Protein AF-A0A7J7PK67-F1 (afdb_monomer)

Radius of gyration: 21.04 Å; Cα contacts (8 Å, |Δi|>4): 357; chains: 1; bounding box: 64×43×74 Å

Structure (mmCIF, N/CA/C/O backbone):
data_AF-A0A7J7PK67-F1
#
_entry.id   AF-A0A7J7PK67-F1
#
loop_
_atom_site.group_PDB
_atom_site.id
_atom_site.type_symbol
_atom_site.label_atom_id
_atom_site.label_alt_id
_atom_site.label_comp_id
_atom_site.label_asym_id
_atom_site.label_entity_id
_atom_site.label_seq_id
_atom_site.pdbx_PDB_ins_code
_atom_site.Cartn_x
_atom_site.Cartn_y
_atom_site.Cartn_z
_atom_site.occupancy
_atom_site.B_iso_or_equiv
_atom_site.auth_seq_id
_atom_site.auth_comp_id
_atom_site.auth_asym_id
_atom_site.auth_atom_id
_atom_site.pdbx_PDB_model_num
ATOM 1 N N . MET A 1 1 ? -36.564 0.711 40.755 1.00 36.56 1 MET A N 1
ATOM 2 C CA . MET A 1 1 ? -36.097 -0.613 40.292 1.00 36.56 1 MET A CA 1
ATOM 3 C C . MET A 1 1 ? -35.338 -0.395 38.985 1.00 36.56 1 MET A C 1
ATOM 5 O O . MET A 1 1 ? -35.954 -0.142 37.961 1.00 36.56 1 MET A O 1
ATOM 9 N N . LEU A 1 2 ? -34.006 -0.307 39.060 1.00 35.88 2 LEU A N 1
ATOM 10 C CA . LEU A 1 2 ? -33.118 0.035 37.940 1.00 35.88 2 LEU A CA 1
ATOM 11 C C . LEU A 1 2 ? -32.804 -1.244 37.144 1.00 35.88 2 LEU A C 1
ATOM 13 O O . LEU A 1 2 ? -32.067 -2.096 37.633 1.00 35.88 2 LEU A O 1
ATOM 17 N N . MET A 1 3 ? -33.335 -1.392 35.929 1.00 30.23 3 MET A N 1
ATOM 18 C CA . MET A 1 3 ? -32.867 -2.429 35.002 1.00 30.23 3 MET A CA 1
ATOM 19 C C . MET A 1 3 ? -31.700 -1.878 34.177 1.00 30.23 3 MET A C 1
ATOM 21 O O . MET A 1 3 ? -31.889 -1.154 33.201 1.00 30.23 3 MET A O 1
ATOM 25 N N . LYS A 1 4 ? -30.476 -2.232 34.585 1.00 35.47 4 LYS A N 1
ATOM 26 C CA . LYS A 1 4 ? -29.275 -2.137 33.747 1.00 35.47 4 LYS A CA 1
ATOM 27 C C . LYS A 1 4 ? -29.455 -3.082 32.557 1.00 35.47 4 LYS A C 1
ATOM 29 O O . LYS A 1 4 ? -29.380 -4.296 32.718 1.00 35.47 4 LYS A O 1
ATOM 34 N N . ARG A 1 5 ? -29.676 -2.530 31.361 1.00 39.72 5 ARG A N 1
ATOM 35 C CA . ARG A 1 5 ? -29.492 -3.272 30.109 1.00 39.72 5 ARG A CA 1
ATOM 36 C C . ARG A 1 5 ? -28.001 -3.559 29.964 1.00 39.72 5 ARG A C 1
ATOM 38 O O . ARG A 1 5 ? -27.209 -2.642 29.764 1.00 39.72 5 ARG A O 1
ATOM 45 N N . GLY A 1 6 ? -27.630 -4.826 30.126 1.00 35.97 6 GLY A N 1
ATOM 46 C CA . GLY A 1 6 ? -26.310 -5.320 29.768 1.00 35.97 6 GLY A CA 1
ATOM 47 C C . GLY A 1 6 ? -26.106 -5.123 28.272 1.00 35.97 6 GLY A C 1
ATOM 48 O O . GLY A 1 6 ? -26.752 -5.787 27.466 1.00 35.97 6 GLY A O 1
ATOM 49 N N . SER A 1 7 ? -25.241 -4.176 27.917 1.00 37.62 7 SER A N 1
ATOM 50 C CA . SER A 1 7 ? -24.690 -4.076 26.573 1.00 37.62 7 SER A CA 1
ATOM 51 C C . SER A 1 7 ? -23.801 -5.296 26.370 1.00 37.62 7 SER A C 1
ATOM 53 O O . SER A 1 7 ? -22.697 -5.375 26.913 1.00 37.62 7 SER A O 1
ATOM 55 N N . VAL A 1 8 ? -24.320 -6.294 25.659 1.00 36.75 8 VAL A N 1
ATOM 56 C CA . VAL A 1 8 ? -23.506 -7.377 25.121 1.00 36.75 8 VAL A CA 1
ATOM 57 C C . VAL A 1 8 ? -22.645 -6.730 24.045 1.00 36.75 8 VAL A C 1
ATOM 59 O O . VAL A 1 8 ? -23.098 -6.469 22.934 1.00 36.75 8 VAL A O 1
ATOM 62 N N . CYS A 1 9 ? -21.414 -6.392 24.420 1.00 34.28 9 CYS A N 1
ATOM 63 C CA . CYS A 1 9 ? -20.388 -5.940 23.500 1.00 34.28 9 CYS A CA 1
ATOM 64 C C . CYS A 1 9 ? -20.019 -7.143 22.620 1.00 34.28 9 CYS A C 1
ATOM 66 O O . CYS A 1 9 ? -19.094 -7.894 22.924 1.00 34.28 9 CYS A O 1
ATOM 68 N N . CYS A 1 10 ? -20.795 -7.385 21.562 1.00 35.44 10 CYS A N 1
ATOM 69 C CA . CYS A 1 10 ? -20.352 -8.215 20.454 1.00 35.44 10 CYS A CA 1
ATOM 70 C C . CYS A 1 10 ? -19.179 -7.479 19.811 1.00 35.44 10 CYS A C 1
ATOM 72 O O . CYS A 1 10 ? -19.363 -6.624 18.949 1.00 35.44 10 CYS A O 1
ATOM 74 N N . VAL A 1 11 ? -17.967 -7.786 20.270 1.00 44.66 11 VAL A N 1
ATOM 75 C CA . VAL A 1 11 ? -16.746 -7.456 19.543 1.00 44.66 11 VAL A CA 1
ATOM 76 C C . VAL A 1 11 ? -16.813 -8.282 18.266 1.00 44.66 11 VAL A C 1
ATOM 78 O O . VAL A 1 11 ? -16.453 -9.457 18.253 1.00 44.66 11 VAL A O 1
ATOM 81 N N . ALA A 1 12 ? -17.374 -7.704 17.205 1.00 48.66 12 ALA A N 1
ATOM 82 C CA . ALA A 1 12 ? -17.222 -8.249 15.872 1.00 48.66 12 ALA A CA 1
ATOM 83 C C . ALA A 1 12 ? -15.712 -8.338 15.630 1.00 48.66 12 ALA A C 1
ATOM 85 O O . ALA A 1 12 ? -15.031 -7.314 15.581 1.00 48.66 12 ALA A O 1
ATOM 86 N N . CYS A 1 13 ? -15.170 -9.557 15.582 1.00 52.25 13 CYS A N 1
ATOM 87 C CA . CYS A 1 13 ? -13.773 -9.765 15.234 1.00 52.25 13 CYS A CA 1
ATOM 88 C C . CYS A 1 13 ? -13.569 -9.192 13.834 1.00 52.25 13 CYS A C 1
ATOM 90 O O . CYS A 1 13 ? -14.016 -9.765 12.842 1.00 52.25 13 CYS A O 1
ATOM 92 N N . MET A 1 14 ? -12.943 -8.024 13.772 1.00 68.25 14 MET A N 1
ATOM 93 C CA . MET A 1 14 ? -12.687 -7.349 12.520 1.00 68.25 14 MET A CA 1
ATOM 94 C C . MET A 1 14 ? -11.675 -8.166 11.724 1.00 68.25 14 MET A C 1
ATOM 96 O O . MET A 1 14 ? -10.582 -8.466 12.208 1.00 68.25 14 MET A O 1
ATOM 100 N N . GLN A 1 15 ? -12.062 -8.583 10.521 1.00 83.88 15 GLN A N 1
ATOM 101 C CA . GLN A 1 15 ? -11.238 -9.470 9.716 1.00 83.88 15 GLN A CA 1
ATOM 102 C C . GLN A 1 15 ? -10.045 -8.700 9.145 1.00 83.88 15 GLN A C 1
ATOM 104 O O . GLN A 1 15 ? -10.212 -7.736 8.399 1.00 83.88 15 GLN A O 1
ATOM 109 N N . VAL A 1 16 ? -8.840 -9.143 9.503 1.00 89.69 16 VAL A N 1
ATOM 110 C CA . VAL A 1 16 ? -7.582 -8.620 8.965 1.00 89.69 16 VAL A CA 1
ATOM 111 C C . VAL A 1 16 ? -7.019 -9.635 7.981 1.00 89.69 16 VAL A C 1
ATOM 113 O O . VAL A 1 16 ? -6.824 -10.799 8.329 1.00 89.69 16 VAL A O 1
ATOM 116 N N . TYR A 1 17 ? -6.721 -9.191 6.764 1.00 92.25 17 TYR A N 1
ATOM 117 C CA . TYR A 1 17 ? -6.072 -10.016 5.747 1.00 92.25 17 TYR A CA 1
ATOM 118 C C . TYR A 1 17 ? -4.605 -9.623 5.635 1.00 92.25 17 TYR A C 1
ATOM 120 O O . TYR A 1 17 ? -4.301 -8.463 5.370 1.00 92.25 17 TYR A O 1
ATOM 128 N N . THR A 1 18 ? -3.697 -10.578 5.830 1.00 93.00 18 THR A N 1
ATOM 129 C CA . THR A 1 18 ? -2.251 -10.330 5.767 1.00 93.00 18 THR A CA 1
ATOM 130 C C . THR A 1 18 ? -1.681 -10.866 4.461 1.00 93.00 18 THR A C 1
ATOM 132 O O . THR A 1 18 ? -2.024 -11.963 4.028 1.00 93.00 18 THR A O 1
ATOM 135 N N . TYR A 1 19 ? -0.810 -10.079 3.846 1.00 93.94 19 TYR A N 1
ATOM 136 C CA . TYR A 1 19 ? -0.055 -10.407 2.649 1.00 93.94 19 TYR A CA 1
ATOM 137 C C . TYR A 1 19 ? 1.431 -10.207 2.929 1.00 93.94 19 TYR A C 1
ATOM 139 O O . TYR A 1 19 ? 1.822 -9.265 3.624 1.00 93.94 19 TYR A O 1
ATOM 147 N N . GLU A 1 20 ? 2.250 -11.087 2.371 1.00 92.31 20 GLU A N 1
ATOM 148 C CA . GLU A 1 20 ? 3.696 -10.926 2.310 1.00 92.31 20 GLU A CA 1
ATOM 149 C C . GLU A 1 20 ? 4.066 -10.311 0.967 1.00 92.31 20 GLU A C 1
ATOM 151 O O . GLU A 1 20 ? 3.573 -10.731 -0.082 1.00 92.31 20 GLU A O 1
ATOM 156 N N . GLY A 1 21 ? 4.896 -9.278 1.026 1.00 87.38 21 GLY A N 1
ATOM 157 C CA . GLY A 1 21 ? 5.309 -8.489 -0.114 1.00 87.38 21 GLY A CA 1
ATOM 158 C C . GLY A 1 21 ? 6.802 -8.582 -0.372 1.00 87.38 21 GLY A C 1
ATOM 159 O O . GLY A 1 21 ? 7.603 -8.644 0.565 1.00 87.38 21 GLY A O 1
ATOM 160 N N . VAL A 1 22 ? 7.157 -8.553 -1.652 1.00 88.75 22 VAL A N 1
ATOM 161 C CA . VAL A 1 22 ? 8.523 -8.334 -2.134 1.00 88.75 22 VAL A CA 1
ATOM 162 C C . VAL A 1 22 ? 8.513 -7.164 -3.103 1.00 88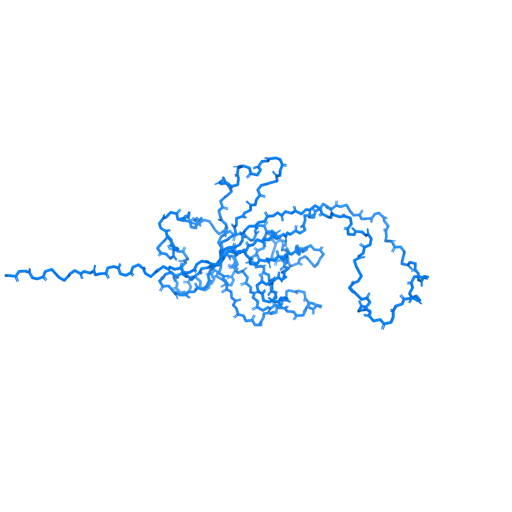.75 22 VAL A C 1
ATOM 164 O O . VAL A 1 22 ? 7.603 -7.058 -3.926 1.00 88.75 22 VAL A O 1
ATOM 167 N N . CYS A 1 23 ? 9.501 -6.286 -3.010 1.00 84.62 23 CYS A N 1
ATOM 168 C CA . CYS A 1 23 ? 9.720 -5.219 -3.979 1.00 84.62 23 CYS A CA 1
ATOM 169 C C . CYS A 1 23 ? 11.164 -5.225 -4.462 1.00 84.62 23 CYS A C 1
ATOM 171 O O . CYS A 1 23 ? 12.071 -5.670 -3.755 1.00 84.62 23 CYS A O 1
ATOM 173 N N . GLU A 1 24 ? 11.367 -4.738 -5.679 1.00 79.06 24 GLU A N 1
ATOM 174 C CA . GLU A 1 24 ? 12.705 -4.558 -6.231 1.00 79.06 24 GLU A CA 1
ATOM 175 C C . GLU A 1 24 ? 13.405 -3.388 -5.524 1.00 79.06 24 GLU A C 1
ATOM 177 O O . GLU A 1 24 ? 12.858 -2.292 -5.412 1.00 79.06 24 GLU A O 1
ATOM 182 N N . GLN A 1 25 ? 14.619 -3.615 -5.026 1.00 65.06 25 GLN A N 1
ATOM 183 C CA . GLN A 1 25 ? 15.482 -2.580 -4.469 1.00 65.06 25 GLN A CA 1
ATOM 184 C C . GLN A 1 25 ? 16.298 -1.977 -5.615 1.00 65.06 25 GLN A C 1
ATOM 186 O O . GLN A 1 25 ? 17.161 -2.627 -6.216 1.00 65.06 25 GLN A O 1
ATOM 191 N N . PHE A 1 26 ? 16.046 -0.707 -5.913 1.00 54.31 26 PHE A N 1
ATOM 192 C CA . PHE A 1 26 ? 16.756 0.001 -6.968 1.00 54.31 26 PHE A CA 1
ATOM 193 C C . PHE A 1 26 ? 18.155 0.407 -6.479 1.00 54.31 26 PHE A C 1
ATOM 195 O O . PHE A 1 26 ? 18.326 1.411 -5.790 1.00 54.31 26 PHE A O 1
ATOM 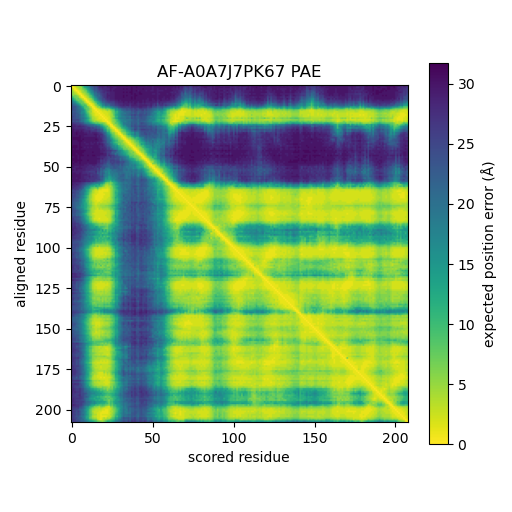202 N N . THR A 1 27 ? 19.191 -0.362 -6.827 1.00 43.75 27 THR A N 1
ATOM 203 C CA . THR A 1 27 ? 20.564 0.165 -6.810 1.00 43.75 27 THR A CA 1
ATOM 204 C C . THR A 1 27 ? 20.830 0.724 -8.200 1.00 43.75 27 THR A C 1
ATOM 206 O O . THR A 1 27 ? 21.059 -0.042 -9.132 1.00 43.75 27 THR A O 1
ATOM 209 N N . TYR A 1 28 ? 20.764 2.048 -8.363 1.00 39.12 28 TYR A N 1
ATOM 210 C CA . TYR A 1 28 ? 21.089 2.707 -9.629 1.00 39.12 28 TYR A CA 1
ATOM 211 C C . TYR A 1 28 ? 22.558 2.425 -9.987 1.00 39.12 28 TYR A C 1
ATOM 213 O O . TYR A 1 28 ? 23.471 3.122 -9.552 1.00 39.12 28 TYR A O 1
ATOM 221 N N . GLN A 1 29 ? 22.807 1.393 -10.787 1.00 35.59 29 GLN A N 1
ATOM 222 C CA . GLN A 1 29 ? 23.984 1.329 -11.638 1.00 35.59 29 GLN A CA 1
ATOM 223 C C . GLN A 1 29 ? 23.486 1.569 -13.050 1.00 35.59 29 GLN A C 1
ATOM 225 O O . GLN A 1 29 ? 23.003 0.649 -13.701 1.00 35.59 29 GLN A O 1
ATOM 230 N N . LYS A 1 30 ? 23.574 2.822 -13.511 1.00 35.69 30 LYS A N 1
ATOM 231 C CA . LYS A 1 30 ? 23.430 3.168 -14.928 1.00 35.69 30 LYS A CA 1
ATOM 232 C C . LYS A 1 30 ? 24.240 2.152 -15.742 1.00 35.69 30 LYS A C 1
ATOM 234 O O . LYS A 1 30 ? 25.470 2.171 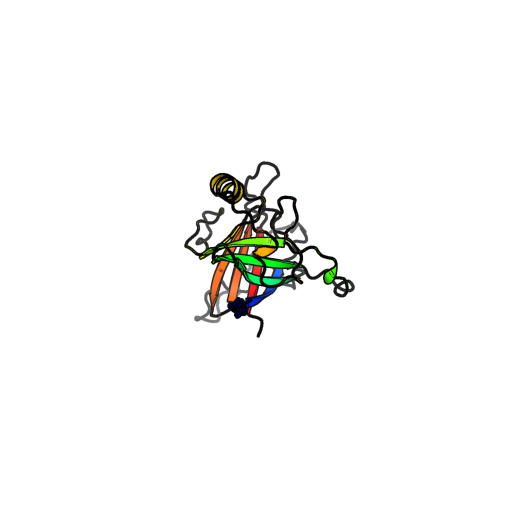-15.621 1.00 35.69 30 LYS A O 1
ATOM 239 N N . PRO A 1 31 ? 23.623 1.247 -16.524 1.00 39.06 31 PRO A N 1
ATOM 240 C CA . PRO A 1 31 ? 24.406 0.342 -17.342 1.00 39.06 31 PRO A CA 1
ATOM 241 C C . PRO A 1 31 ? 25.184 1.200 -18.339 1.00 39.06 31 PRO A C 1
ATOM 243 O O . PRO A 1 31 ? 24.609 1.994 -19.081 1.00 39.06 31 PRO A O 1
ATOM 246 N N . ALA A 1 32 ? 26.511 1.080 -18.312 1.00 39.88 32 ALA A N 1
ATOM 247 C CA . ALA A 1 32 ? 27.401 1.890 -19.139 1.00 39.88 32 ALA A CA 1
ATOM 248 C C . ALA A 1 32 ? 27.228 1.625 -20.644 1.00 39.88 32 ALA A C 1
ATOM 250 O O . ALA A 1 32 ? 27.747 2.394 -21.441 1.00 39.88 32 ALA A O 1
ATOM 251 N N . ASN A 1 33 ? 26.495 0.577 -21.038 1.00 35.31 33 ASN A N 1
ATOM 252 C CA . ASN A 1 33 ? 26.131 0.298 -22.421 1.00 35.31 33 ASN A CA 1
ATOM 253 C C . ASN A 1 33 ? 24.785 -0.447 -22.491 1.00 35.31 33 ASN A C 1
ATOM 255 O O . ASN A 1 33 ? 24.564 -1.357 -21.686 1.00 35.31 33 ASN A O 1
ATOM 259 N N . PRO A 1 34 ? 23.907 -0.132 -23.460 1.00 38.88 34 PRO A N 1
ATOM 260 C CA . PRO A 1 34 ? 22.762 -0.980 -23.764 1.00 38.88 34 PRO A CA 1
ATOM 261 C C . PRO A 1 34 ? 23.264 -2.349 -24.247 1.00 38.88 34 PRO A C 1
ATOM 263 O O . PRO A 1 34 ? 24.069 -2.438 -25.176 1.00 38.88 34 PRO A O 1
ATOM 266 N N . LEU A 1 35 ? 22.813 -3.423 -23.596 1.00 41.78 35 LEU A N 1
ATOM 267 C CA . LEU A 1 35 ? 23.103 -4.792 -24.022 1.00 41.78 35 LEU A CA 1
ATOM 268 C C . LEU A 1 35 ? 22.486 -5.023 -25.407 1.00 41.78 35 LEU A C 1
ATOM 270 O O . LEU A 1 35 ? 21.272 -4.916 -25.584 1.00 41.78 35 LEU A O 1
ATOM 274 N N . ALA A 1 36 ? 23.330 -5.337 -26.389 1.00 40.00 36 ALA A N 1
ATOM 275 C CA . ALA A 1 36 ? 22.892 -5.720 -27.722 1.00 40.00 36 ALA A CA 1
ATOM 276 C C . ALA A 1 36 ? 22.107 -7.039 -27.647 1.00 40.00 36 ALA A C 1
ATOM 278 O O . ALA A 1 36 ? 22.591 -8.040 -27.117 1.00 40.00 36 ALA A O 1
ATOM 279 N N . VAL A 1 37 ? 20.884 -7.034 -28.176 1.00 42.22 37 VAL A N 1
ATOM 280 C CA . VAL A 1 37 ? 20.034 -8.224 -28.258 1.00 42.22 37 VAL A CA 1
ATOM 281 C C . VAL A 1 37 ? 20.567 -9.129 -29.368 1.00 42.22 37 VAL A C 1
ATOM 283 O O . VAL A 1 37 ? 20.433 -8.822 -30.553 1.00 42.22 37 VAL A O 1
ATOM 286 N N . ASP A 1 38 ? 21.175 -10.252 -28.990 1.00 42.59 38 ASP A N 1
ATOM 287 C CA . ASP A 1 38 ? 21.6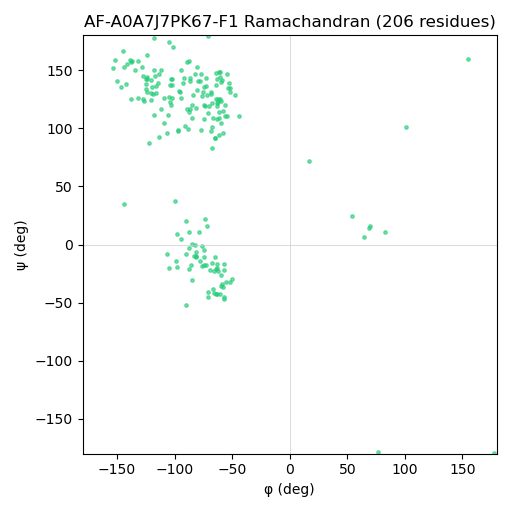08 -11.278 -29.938 1.00 42.59 38 ASP A CA 1
ATOM 288 C C . ASP A 1 38 ? 20.376 -12.001 -30.514 1.00 42.59 38 ASP A C 1
ATOM 290 O O . ASP A 1 38 ? 19.619 -12.681 -29.815 1.00 42.59 38 ASP A O 1
ATOM 294 N N . SER A 1 39 ? 20.150 -11.811 -31.813 1.00 47.50 39 SER A N 1
ATOM 295 C CA . SER A 1 39 ? 18.971 -12.301 -32.539 1.00 47.50 39 SER A CA 1
ATOM 296 C C . SER A 1 39 ? 19.021 -13.809 -32.838 1.00 47.50 39 SER A C 1
ATOM 298 O O . SER A 1 39 ? 18.079 -14.364 -33.401 1.00 47.50 39 SER A O 1
ATOM 300 N N . SER A 1 40 ? 20.093 -14.507 -32.453 1.00 45.75 40 SER A N 1
ATOM 301 C CA . SER A 1 40 ? 20.322 -15.916 -32.805 1.00 45.75 40 SER A CA 1
ATOM 302 C C . SER A 1 40 ? 19.578 -16.946 -31.929 1.00 45.75 40 SER A C 1
ATOM 304 O O . SER A 1 40 ? 19.501 -18.122 -32.288 1.00 45.75 40 SER A O 1
ATOM 306 N N . MET A 1 41 ? 18.952 -16.536 -30.818 1.00 43.06 41 MET A N 1
ATOM 307 C CA . MET A 1 41 ? 18.288 -17.445 -29.858 1.00 43.06 41 MET A CA 1
ATOM 308 C C . MET A 1 41 ? 16.770 -17.641 -30.083 1.00 43.06 41 MET A C 1
ATOM 310 O O . MET A 1 41 ? 16.099 -18.303 -29.289 1.00 43.06 41 MET A O 1
ATOM 314 N N . GLN A 1 42 ? 16.185 -17.084 -31.151 1.00 46.56 42 GLN A N 1
ATOM 315 C CA . GLN A 1 42 ? 14.727 -17.098 -31.387 1.00 46.56 42 GLN A CA 1
ATOM 316 C C . GLN A 1 42 ? 14.157 -18.384 -32.030 1.00 46.56 42 GLN A C 1
ATOM 318 O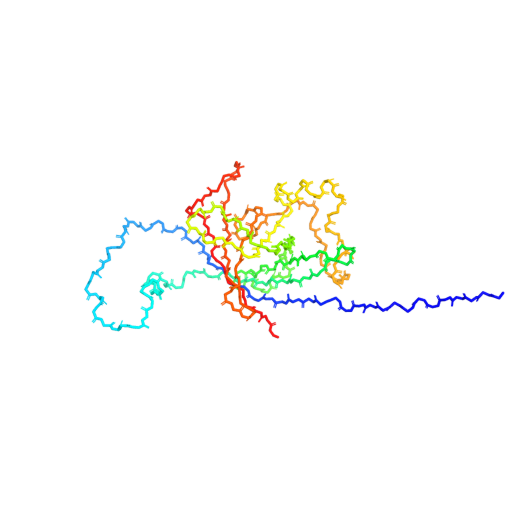 O . GLN A 1 42 ? 12.946 -18.477 -32.210 1.00 46.56 42 GLN A O 1
ATOM 323 N N . ALA A 1 43 ? 14.968 -19.401 -32.341 1.00 45.53 43 ALA A N 1
ATOM 324 C CA . ALA A 1 43 ? 14.542 -20.498 -33.224 1.00 45.53 43 ALA A CA 1
ATOM 325 C C . ALA A 1 43 ? 14.052 -21.805 -32.555 1.00 45.53 43 ALA A C 1
ATOM 327 O O . ALA A 1 43 ? 13.854 -22.798 -33.254 1.00 45.53 43 ALA A O 1
ATOM 328 N N . ARG A 1 44 ? 13.850 -21.880 -31.231 1.00 45.44 44 ARG A N 1
ATOM 329 C CA . ARG A 1 44 ? 13.371 -23.123 -30.585 1.00 45.44 44 ARG A CA 1
ATOM 330 C C . ARG A 1 44 ? 12.304 -22.819 -29.529 1.00 45.44 44 ARG A C 1
ATOM 332 O O . ARG A 1 44 ? 12.577 -22.057 -28.614 1.00 45.44 44 ARG A O 1
ATOM 339 N N . HIS A 1 45 ? 11.134 -23.458 -29.661 1.00 46.34 45 HIS A N 1
ATOM 340 C CA . HIS A 1 45 ? 9.922 -23.433 -28.808 1.00 46.34 45 HIS A CA 1
ATOM 341 C C . HIS A 1 45 ? 8.754 -22.538 -29.295 1.00 46.34 45 HIS A C 1
ATOM 343 O O . HIS A 1 45 ? 8.746 -21.338 -29.041 1.00 46.34 45 HIS A O 1
ATOM 349 N N . PRO A 1 46 ? 7.703 -23.117 -29.918 1.00 43.69 46 PRO A N 1
ATOM 350 C CA . PRO A 1 46 ? 6.573 -22.361 -30.470 1.00 43.69 46 PRO A CA 1
ATOM 351 C C . PRO A 1 46 ? 5.401 -22.122 -29.490 1.00 43.69 46 PRO A C 1
ATOM 353 O O . PRO A 1 46 ? 4.285 -21.883 -29.943 1.00 43.69 46 PRO A O 1
ATOM 356 N N . ARG A 1 47 ? 5.582 -22.212 -28.161 1.00 46.97 47 ARG A N 1
ATOM 357 C CA . ARG A 1 47 ? 4.464 -22.064 -27.192 1.00 46.97 47 ARG A CA 1
ATOM 358 C C . ARG A 1 47 ? 4.804 -21.362 -25.868 1.00 46.97 47 ARG A C 1
ATOM 360 O O . ARG A 1 47 ? 4.220 -21.687 -24.840 1.00 46.97 47 ARG A O 1
ATOM 367 N N . SER A 1 48 ? 5.698 -20.379 -25.871 1.00 43.09 48 SER A N 1
ATOM 368 C CA . SER A 1 48 ? 5.805 -19.427 -24.755 1.00 43.09 48 SER A CA 1
ATOM 369 C C . SER A 1 48 ? 5.681 -17.998 -25.274 1.00 43.09 48 SER A C 1
ATOM 371 O O . SER A 1 48 ? 6.255 -17.642 -26.301 1.00 43.09 48 SER A O 1
ATOM 373 N N . THR A 1 49 ? 4.867 -17.192 -24.594 1.00 43.44 49 THR A N 1
ATOM 374 C CA . THR A 1 49 ? 4.671 -15.762 -24.859 1.00 43.44 49 THR A CA 1
ATOM 375 C C . THR A 1 49 ? 6.030 -15.045 -24.832 1.00 43.44 49 THR A C 1
ATOM 377 O O . THR A 1 49 ? 6.628 -14.946 -23.759 1.00 43.44 49 THR A O 1
ATOM 380 N N . PRO A 1 50 ? 6.548 -14.555 -25.978 1.00 43.47 50 PRO A N 1
ATOM 381 C CA . PRO A 1 50 ? 7.957 -14.165 -26.136 1.00 43.47 50 PRO A CA 1
ATOM 382 C C . PRO A 1 50 ? 8.430 -13.008 -25.248 1.00 43.47 50 PRO A C 1
ATOM 384 O O . PRO A 1 50 ? 9.633 -12.824 -25.089 1.00 43.47 50 PRO A O 1
ATOM 387 N N . TRP A 1 51 ? 7.497 -12.237 -24.689 1.00 47.25 51 TRP A N 1
ATOM 388 C CA . TRP A 1 51 ? 7.746 -11.062 -23.852 1.00 47.25 51 TRP A CA 1
ATOM 389 C C . TRP A 1 51 ? 7.851 -11.383 -22.352 1.00 47.25 51 TRP A C 1
ATOM 391 O O . TRP A 1 51 ? 8.264 -10.533 -21.577 1.00 47.25 51 TRP A O 1
ATOM 401 N N . LEU A 1 52 ? 7.551 -12.622 -21.944 1.00 40.84 52 LEU A N 1
ATOM 402 C CA . LEU A 1 52 ? 7.739 -13.130 -20.577 1.00 40.84 52 LEU A CA 1
ATOM 403 C C . LEU A 1 52 ? 9.024 -13.963 -20.462 1.00 40.84 52 LEU A C 1
ATOM 405 O O . LEU A 1 52 ? 9.059 -14.996 -19.793 1.00 40.84 52 LEU A O 1
ATOM 409 N N . LYS A 1 53 ? 10.092 -13.559 -21.157 1.00 41.25 53 LYS A N 1
ATOM 410 C CA . LYS A 1 53 ? 11.413 -14.140 -20.914 1.00 41.25 53 LYS A CA 1
ATOM 411 C C . LYS A 1 53 ? 12.051 -13.379 -19.752 1.00 41.25 53 LYS A C 1
ATOM 413 O O . LYS A 1 53 ? 12.235 -12.170 -19.892 1.00 41.25 53 LYS A O 1
ATOM 418 N N . PRO A 1 54 ? 12.399 -14.038 -18.632 1.00 39.31 54 PRO A N 1
ATOM 419 C CA . PRO A 1 54 ? 13.242 -13.403 -17.632 1.00 39.31 54 PRO A CA 1
ATOM 420 C C . PRO A 1 54 ? 14.530 -12.955 -18.329 1.00 39.31 54 PRO A C 1
ATOM 422 O O . PRO A 1 54 ? 15.214 -13.758 -18.969 1.00 39.31 54 PRO A O 1
ATOM 425 N N . SER A 1 55 ? 14.807 -11.653 -18.292 1.00 41.78 55 SER A N 1
ATOM 426 C CA . SER A 1 55 ? 16.060 -11.110 -18.812 1.00 41.78 55 SER A CA 1
ATOM 427 C C . SER A 1 55 ? 17.221 -11.746 -18.040 1.00 41.78 55 SER A C 1
ATOM 429 O O . SER A 1 55 ? 17.119 -11.856 -16.823 1.00 41.78 55 SER A O 1
ATOM 431 N N . PRO A 1 56 ? 18.348 -12.118 -18.672 1.00 43.22 56 PRO A N 1
ATOM 432 C CA . PRO A 1 56 ? 19.545 -12.581 -17.961 1.00 43.22 56 PRO A CA 1
ATOM 433 C C . PRO A 1 56 ? 20.087 -11.557 -16.945 1.00 43.22 56 PRO A C 1
ATOM 435 O O . PRO A 1 56 ? 20.852 -11.918 -16.055 1.00 43.22 56 PRO A O 1
ATOM 438 N N . ALA A 1 57 ? 19.670 -10.288 -17.054 1.00 44.16 57 ALA A N 1
ATOM 439 C CA . ALA A 1 57 ? 19.924 -9.244 -16.063 1.00 44.16 57 ALA A CA 1
ATOM 440 C C . ALA A 1 57 ? 19.067 -9.378 -14.785 1.00 44.16 57 ALA A C 1
ATOM 442 O O . ALA A 1 57 ? 19.307 -8.658 -13.825 1.00 44.16 57 ALA A O 1
ATOM 443 N N . SER A 1 58 ? 18.126 -10.329 -14.717 1.00 42.47 58 SER A N 1
ATOM 444 C CA . SER A 1 58 ? 17.355 -10.669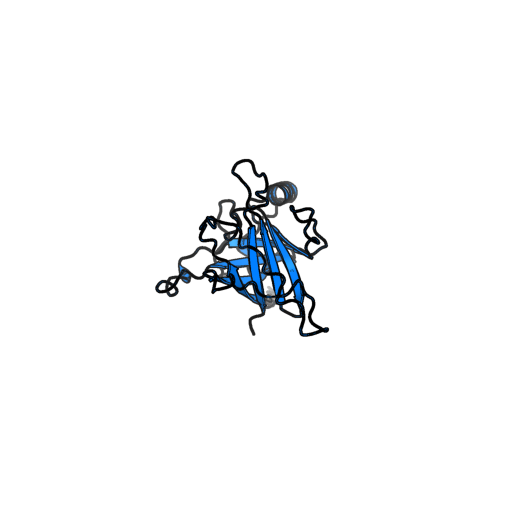 -13.511 1.00 42.47 58 SER A CA 1
ATOM 445 C C . SER A 1 58 ? 18.184 -11.434 -12.469 1.00 42.47 58 SER A C 1
ATOM 447 O O . SER A 1 58 ? 17.622 -12.163 -11.647 1.00 42.47 58 SER A O 1
ATOM 449 N N . MET A 1 59 ? 19.517 -11.319 -12.513 1.00 41.16 59 MET A N 1
ATOM 450 C CA . MET A 1 59 ? 20.385 -11.714 -11.411 1.00 41.16 59 MET A CA 1
ATOM 451 C C . MET A 1 59 ? 19.957 -10.918 -10.182 1.00 41.16 59 MET A C 1
ATOM 453 O O . MET A 1 59 ? 20.335 -9.761 -10.056 1.00 41.16 59 MET A O 1
ATOM 457 N N . ALA A 1 60 ? 19.115 -11.550 -9.358 1.00 51.78 60 ALA A N 1
ATOM 458 C CA . ALA A 1 60 ? 18.637 -11.132 -8.046 1.00 51.78 60 ALA A CA 1
ATOM 459 C C . ALA A 1 60 ? 18.866 -9.640 -7.768 1.00 51.78 60 ALA A C 1
ATOM 461 O O . ALA A 1 60 ? 19.741 -9.289 -6.972 1.00 51.78 60 ALA A O 1
ATOM 462 N N . ALA A 1 61 ? 18.091 -8.773 -8.441 1.00 49.91 61 ALA A N 1
ATOM 463 C CA . ALA A 1 61 ? 17.958 -7.395 -7.990 1.00 49.91 61 ALA A CA 1
ATOM 464 C C . ALA A 1 61 ? 17.684 -7.482 -6.484 1.00 49.91 61 ALA A C 1
ATOM 466 O O . ALA A 1 61 ? 16.858 -8.319 -6.095 1.00 49.91 61 ALA A O 1
ATOM 467 N N . PRO A 1 62 ? 18.422 -6.754 -5.632 1.00 60.50 62 PRO A N 1
ATOM 468 C CA . PRO A 1 62 ? 18.224 -6.874 -4.200 1.00 60.50 62 PRO A CA 1
ATOM 469 C C . PRO A 1 62 ? 16.730 -6.666 -3.897 1.00 60.50 62 PRO A C 1
ATOM 471 O O . PRO A 1 62 ? 16.064 -5.895 -4.582 1.00 60.50 62 PRO A O 1
ATOM 474 N N . GLN A 1 63 ? 16.154 -7.456 -2.993 1.00 70.50 63 GLN A N 1
ATOM 475 C CA . GLN A 1 63 ? 14.712 -7.428 -2.733 1.00 70.50 63 GLN A CA 1
ATOM 476 C C . GLN A 1 63 ? 14.466 -7.028 -1.294 1.00 70.50 63 GLN A C 1
ATOM 478 O O . GLN A 1 63 ? 14.987 -7.667 -0.375 1.00 70.50 63 GLN A O 1
ATOM 483 N N . ASP A 1 64 ? 13.600 -6.040 -1.113 1.00 78.75 64 ASP A N 1
ATOM 484 C CA . ASP A 1 64 ? 13.082 -5.700 0.199 1.00 78.75 64 ASP A CA 1
ATOM 485 C C . ASP A 1 64 ? 11.775 -6.452 0.446 1.00 78.75 64 ASP A C 1
ATOM 487 O O . ASP A 1 64 ? 10.931 -6.633 -0.437 1.00 78.75 64 ASP A O 1
ATOM 491 N N . LYS A 1 65 ? 11.627 -6.941 1.678 1.00 86.69 65 LYS A N 1
ATOM 492 C CA . LYS A 1 65 ? 10.438 -7.666 2.126 1.00 86.69 65 LYS A CA 1
ATOM 493 C C . LYS A 1 65 ? 9.578 -6.761 2.980 1.00 86.69 65 LYS A C 1
ATOM 495 O O . LYS A 1 65 ? 10.069 -6.037 3.846 1.00 86.69 65 LYS A O 1
ATOM 500 N N . PHE A 1 66 ? 8.273 -6.878 2.834 1.00 89.50 66 PHE A N 1
ATOM 501 C CA . PHE A 1 66 ? 7.330 -6.145 3.664 1.00 89.50 66 PHE A CA 1
ATOM 502 C C . PHE A 1 66 ? 6.082 -6.979 3.934 1.00 89.50 66 PHE A C 1
ATOM 504 O O . PHE A 1 66 ? 5.854 -8.019 3.319 1.00 89.50 66 PHE A O 1
ATOM 511 N N . LYS A 1 67 ? 5.274 -6.548 4.900 1.00 92.00 67 LYS A N 1
ATOM 512 C CA . LYS A 1 67 ? 3.953 -7.122 5.161 1.00 92.00 67 LYS A CA 1
ATOM 513 C C . LYS A 1 67 ? 2.896 -6.066 4.915 1.00 92.00 67 LYS A C 1
ATOM 515 O O . LYS A 1 67 ? 2.990 -4.970 5.463 1.00 92.00 67 LYS A O 1
ATOM 520 N N . GLN A 1 68 ? 1.879 -6.426 4.144 1.00 94.50 68 GLN A N 1
ATOM 521 C CA . GLN A 1 68 ? 0.713 -5.590 3.900 1.00 94.50 68 GLN A CA 1
ATOM 522 C C . GLN A 1 68 ? -0.493 -6.196 4.605 1.00 94.50 68 GLN A C 1
ATOM 524 O O . GLN A 1 68 ? -0.810 -7.368 4.417 1.00 94.50 68 GLN A O 1
ATOM 529 N N . GLN A 1 69 ? -1.177 -5.412 5.429 1.00 94.94 69 GLN A N 1
ATOM 530 C CA . GLN A 1 69 ? -2.363 -5.863 6.151 1.00 94.94 69 GLN A CA 1
ATOM 531 C C . GLN A 1 69 ? -3.561 -5.016 5.774 1.00 94.94 69 GLN A C 1
ATOM 533 O O . GLN A 1 69 ? -3.521 -3.802 5.932 1.00 94.94 69 GLN A O 1
ATOM 538 N N . PHE A 1 70 ? -4.623 -5.658 5.309 1.00 95.38 70 PHE A N 1
ATOM 539 C CA . PHE A 1 70 ? -5.866 -5.020 4.897 1.00 95.38 70 PHE A CA 1
ATOM 540 C C . PHE A 1 70 ? -6.926 -5.184 5.978 1.00 95.38 70 PHE A C 1
ATOM 542 O O . PHE A 1 70 ? -7.068 -6.267 6.552 1.00 95.38 70 PHE A O 1
ATOM 549 N N . PHE A 1 71 ? -7.666 -4.115 6.247 1.00 95.31 71 PHE A N 1
ATOM 550 C CA . PHE A 1 71 ? -8.714 -4.079 7.261 1.00 95.31 71 PHE A CA 1
ATOM 551 C C . PHE A 1 71 ? -9.767 -3.029 6.901 1.00 95.31 71 PHE A C 1
ATOM 553 O O . PHE A 1 71 ? -9.466 -2.041 6.234 1.00 95.31 71 PHE A O 1
ATOM 560 N N . LEU A 1 72 ? -11.006 -3.231 7.339 1.00 94.38 72 LEU A N 1
ATOM 561 C CA . LEU A 1 72 ? -12.035 -2.192 7.256 1.00 94.38 72 LEU A CA 1
ATOM 562 C C . LEU A 1 72 ? -11.870 -1.243 8.449 1.00 94.38 72 LEU A C 1
ATOM 564 O O . LEU A 1 72 ? -11.470 -1.687 9.512 1.00 94.38 72 LEU A O 1
ATOM 568 N N . ALA A 1 73 ? -12.151 0.045 8.305 1.00 91.75 73 ALA A N 1
ATOM 569 C CA . ALA A 1 73 ? -12.153 0.986 9.426 1.00 91.75 73 ALA A CA 1
ATOM 570 C C . ALA A 1 73 ? -13.467 0.884 10.222 1.00 91.75 73 ALA A C 1
ATOM 572 O O . ALA A 1 73 ? -14.541 0.879 9.621 1.00 91.75 73 ALA A O 1
ATOM 573 N N . ASN A 1 74 ? -13.408 0.820 11.561 1.00 89.69 74 ASN A N 1
ATOM 574 C CA . ASN A 1 74 ? -14.587 0.497 12.392 1.00 89.69 74 ASN A CA 1
ATOM 575 C C . ASN A 1 74 ? -15.765 1.451 12.183 1.00 89.69 74 ASN A C 1
ATOM 577 O O . ASN A 1 74 ? -16.907 1.005 12.094 1.00 89.69 74 ASN A O 1
ATOM 581 N N . ARG A 1 75 ? -15.508 2.763 12.139 1.00 88.56 75 ARG A N 1
ATOM 582 C CA . ARG A 1 75 ? -16.591 3.755 12.087 1.00 88.56 75 ARG A CA 1
ATOM 583 C C . ARG A 1 75 ? -17.079 4.010 10.669 1.00 88.56 75 ARG A C 1
ATOM 585 O O . ARG A 1 75 ? -18.239 4.357 10.478 1.00 88.56 75 ARG A O 1
ATOM 592 N N . THR A 1 76 ? -16.192 3.878 9.688 1.00 87.19 76 THR A N 1
ATOM 593 C CA . THR A 1 76 ? -16.441 4.326 8.311 1.00 87.19 76 THR A CA 1
ATOM 594 C C . THR A 1 76 ? -16.736 3.173 7.359 1.00 87.19 76 THR A C 1
ATOM 596 O O . THR A 1 76 ? -17.276 3.400 6.281 1.00 87.19 76 THR A O 1
ATOM 599 N N . GLY A 1 77 ? -16.350 1.945 7.720 1.00 89.31 77 GLY A N 1
ATOM 600 C CA . GLY A 1 77 ? -16.407 0.778 6.841 1.00 89.31 77 GLY A CA 1
ATOM 601 C C . GLY A 1 77 ? -15.480 0.871 5.625 1.00 89.31 77 GLY A C 1
ATOM 602 O O . GLY A 1 77 ? -15.538 0.005 4.758 1.00 89.31 77 GLY A O 1
ATOM 603 N N . LEU A 1 78 ? -14.635 1.903 5.530 1.00 91.25 78 LEU A N 1
ATOM 604 C CA . LEU A 1 78 ? -13.712 2.076 4.412 1.00 91.25 78 LEU A CA 1
ATOM 605 C C . LEU A 1 78 ? -12.576 1.060 4.501 1.00 91.25 78 LEU A C 1
ATOM 607 O O . LEU A 1 78 ? -12.091 0.758 5.590 1.00 91.25 78 LEU A O 1
ATOM 611 N N . LEU A 1 79 ? -12.126 0.554 3.353 1.00 94.44 79 LEU A N 1
ATOM 612 C CA . LEU A 1 79 ? -10.979 -0.342 3.301 1.00 94.44 79 LEU A CA 1
ATOM 613 C C . LEU A 1 79 ? -9.684 0.454 3.466 1.00 94.44 79 LEU A C 1
ATOM 615 O O . LEU A 1 79 ? -9.415 1.421 2.751 1.00 94.44 79 LEU A O 1
ATOM 619 N N . HIS A 1 80 ? -8.873 0.015 4.413 1.00 94.94 80 HIS A N 1
ATOM 620 C CA . HIS A 1 80 ? -7.560 0.551 4.707 1.00 94.94 80 HIS A CA 1
ATOM 621 C C . HIS A 1 80 ? -6.518 -0.548 4.638 1.00 94.94 80 HIS A C 1
ATOM 623 O O . HIS A 1 80 ? -6.812 -1.748 4.680 1.00 94.94 80 HIS A O 1
ATOM 629 N N . SER A 1 81 ? -5.269 -0.116 4.537 1.00 95.31 81 SER A N 1
ATOM 630 C CA . SER A 1 81 ? -4.151 -1.020 4.662 1.00 95.31 81 SER A CA 1
ATOM 631 C C . SER A 1 81 ? -3.021 -0.427 5.484 1.00 95.31 81 SER A C 1
ATOM 633 O O . SER A 1 81 ? -2.925 0.787 5.670 1.00 95.31 81 SER A O 1
ATOM 635 N N . ARG A 1 82 ? -2.205 -1.321 6.030 1.00 93.38 82 ARG A N 1
ATOM 636 C CA . ARG A 1 82 ? -1.024 -1.017 6.823 1.00 93.38 82 ARG A CA 1
ATOM 637 C C . ARG A 1 82 ? 0.166 -1.757 6.240 1.00 93.38 82 ARG A C 1
ATOM 639 O O . ARG A 1 82 ? 0.132 -2.987 6.178 1.00 93.38 82 ARG A O 1
ATOM 646 N N . MET A 1 83 ? 1.207 -1.015 5.891 1.00 92.31 83 MET A N 1
ATOM 647 C CA . MET A 1 83 ? 2.487 -1.560 5.469 1.00 92.31 83 MET A CA 1
ATOM 648 C C . MET A 1 83 ? 3.461 -1.604 6.645 1.00 92.31 83 MET A C 1
ATOM 650 O O . MET A 1 83 ? 3.616 -0.628 7.382 1.00 92.31 83 MET A O 1
ATOM 654 N N . LEU A 1 84 ? 4.112 -2.751 6.809 1.00 89.50 84 LEU A N 1
ATOM 655 C CA . LEU A 1 84 ? 5.200 -2.978 7.751 1.00 89.50 84 LEU A CA 1
ATOM 656 C C . LEU A 1 84 ? 6.446 -3.349 6.950 1.00 89.50 84 LEU A C 1
ATOM 658 O O . LEU A 1 84 ? 6.498 -4.423 6.348 1.00 89.50 84 LEU A O 1
ATOM 662 N N . LEU A 1 85 ? 7.435 -2.462 6.937 1.00 84.75 85 LEU A N 1
ATOM 663 C CA . LEU A 1 85 ? 8.710 -2.728 6.278 1.00 84.75 85 LEU A CA 1
ATOM 664 C C . LEU A 1 85 ? 9.535 -3.697 7.119 1.00 84.75 85 LEU A C 1
ATOM 666 O O . LEU A 1 85 ? 9.644 -3.525 8.336 1.00 84.75 85 LEU A O 1
ATOM 670 N N . SER A 1 86 ? 10.142 -4.690 6.470 1.00 79.62 86 SER A N 1
ATOM 671 C CA . SER A 1 86 ? 11.144 -5.527 7.127 1.00 79.62 86 SER A CA 1
ATOM 672 C C . SER A 1 86 ? 12.499 -4.835 6.975 1.00 79.62 86 SER A C 1
ATOM 674 O O . SER A 1 86 ? 12.949 -4.671 5.843 1.00 79.62 86 SER A O 1
ATOM 676 N N . PRO A 1 87 ? 13.169 -4.405 8.057 1.00 69.62 87 PRO A N 1
ATOM 677 C CA . PRO A 1 87 ? 14.531 -3.915 7.976 1.00 69.62 87 PRO A CA 1
ATOM 678 C C . PRO A 1 87 ? 15.448 -4.952 7.317 1.00 69.62 87 PRO A C 1
ATOM 680 O O . PRO A 1 87 ? 15.254 -6.162 7.509 1.00 69.62 87 PRO A O 1
ATOM 683 N N . PRO A 1 88 ? 16.468 -4.489 6.576 1.00 66.56 88 PRO A N 1
ATOM 684 C CA . PRO A 1 88 ? 17.403 -5.369 5.897 1.00 66.56 88 PRO A CA 1
ATOM 685 C C . PRO A 1 88 ? 18.142 -6.256 6.904 1.00 66.56 88 PRO A C 1
ATOM 687 O O . PRO A 1 88 ? 18.397 -5.874 8.052 1.00 66.56 88 PRO A O 1
ATOM 690 N N . ALA A 1 89 ? 18.501 -7.467 6.479 1.00 62.84 89 ALA A N 1
ATOM 691 C CA . ALA A 1 89 ? 19.333 -8.353 7.285 1.00 62.84 89 ALA A CA 1
ATOM 692 C C . ALA A 1 89 ? 20.709 -7.701 7.565 1.00 62.84 89 ALA A C 1
ATOM 694 O O . ALA A 1 89 ? 21.237 -7.013 6.693 1.00 62.84 89 ALA A O 1
ATOM 695 N N . PRO A 1 90 ? 21.310 -7.901 8.756 1.00 65.69 90 PRO A N 1
ATOM 696 C CA . PRO A 1 90 ? 20.863 -8.757 9.861 1.00 65.69 90 PRO A CA 1
ATOM 697 C C . PRO A 1 90 ? 19.858 -8.087 10.818 1.00 65.69 90 PRO A C 1
ATOM 699 O O . PRO A 1 90 ? 19.395 -8.725 11.760 1.00 65.69 90 PRO A O 1
ATOM 702 N N . PHE A 1 91 ? 19.472 -6.832 10.585 1.00 69.31 91 PHE A N 1
ATOM 703 C CA . PHE A 1 91 ? 18.637 -6.036 11.492 1.00 69.31 91 PHE A CA 1
ATOM 704 C C . PHE A 1 91 ? 17.142 -6.362 11.433 1.00 69.31 91 PHE A C 1
ATOM 706 O O . PHE A 1 91 ? 16.343 -5.653 12.037 1.00 69.31 91 PHE A O 1
ATOM 713 N N . SER A 1 92 ? 16.748 -7.452 10.768 1.00 63.91 92 SER A N 1
ATOM 714 C CA . SER A 1 92 ? 15.356 -7.925 10.708 1.00 63.91 92 SER A CA 1
ATOM 715 C C . SER A 1 92 ? 14.690 -8.038 12.092 1.00 63.91 92 SER A C 1
ATOM 717 O O . SER A 1 92 ? 13.492 -7.790 12.225 1.00 63.91 92 SER A O 1
ATOM 719 N N . PHE A 1 93 ? 15.455 -8.315 13.156 1.00 65.38 93 PHE A N 1
ATOM 720 C CA . PHE A 1 93 ? 14.941 -8.339 14.531 1.00 65.38 93 PHE A CA 1
ATOM 721 C C . PHE A 1 93 ? 14.426 -6.973 15.023 1.00 65.38 93 PHE A C 1
ATOM 723 O O . PHE A 1 93 ? 13.612 -6.935 15.939 1.00 65.38 93 PHE A O 1
ATOM 730 N N . LEU A 1 94 ? 14.834 -5.863 14.398 1.00 65.25 94 LEU A N 1
ATOM 731 C CA . LEU A 1 94 ? 14.372 -4.500 14.681 1.00 65.25 94 LEU A CA 1
ATOM 732 C C . LEU A 1 94 ? 13.110 -4.108 13.895 1.00 65.25 94 LEU A C 1
ATOM 734 O O . LEU A 1 94 ? 12.721 -2.944 13.923 1.00 65.25 94 LEU A O 1
ATOM 738 N N . SER A 1 95 ? 12.435 -5.050 13.218 1.00 63.22 95 SER A N 1
ATOM 739 C CA . SER A 1 95 ? 11.202 -4.772 12.449 1.00 63.22 95 SER A CA 1
ATOM 740 C C . SER A 1 95 ? 10.137 -4.027 13.256 1.00 63.22 95 SER A C 1
ATOM 742 O O . SER A 1 95 ? 9.401 -3.210 12.713 1.00 63.22 95 SER A O 1
ATOM 744 N N . PHE A 1 96 ? 10.076 -4.274 14.566 1.00 66.44 96 PHE A N 1
ATOM 745 C CA . PHE A 1 96 ? 9.129 -3.627 15.473 1.00 66.44 96 PHE A CA 1
ATOM 746 C C . PHE A 1 96 ? 9.377 -2.121 15.673 1.00 66.44 96 PHE A C 1
ATOM 748 O O . PHE A 1 96 ? 8.490 -1.435 16.176 1.00 66.44 96 PHE A O 1
ATOM 755 N N . LEU A 1 97 ? 10.560 -1.607 15.310 1.00 67.50 97 LEU A N 1
ATOM 756 C CA . LEU A 1 97 ? 10.899 -0.184 15.409 1.00 67.50 97 LEU A CA 1
ATOM 757 C C . LEU A 1 97 ? 10.454 0.625 14.187 1.00 67.50 97 LEU A C 1
ATOM 759 O O . LEU A 1 97 ? 10.390 1.850 14.279 1.00 67.50 97 LEU A O 1
ATOM 763 N N . SER A 1 98 ? 10.158 -0.022 13.055 1.00 68.94 98 SER A N 1
ATOM 764 C CA . SER A 1 98 ? 9.688 0.700 11.874 1.00 68.94 98 SER A CA 1
ATOM 765 C C . SER A 1 98 ? 8.236 1.134 12.090 1.00 68.94 98 SER A C 1
ATOM 767 O O . SER A 1 98 ? 7.375 0.277 12.327 1.00 68.94 98 SER A O 1
ATOM 769 N N . PRO A 1 99 ? 7.931 2.445 12.060 1.00 79.81 99 PRO A N 1
ATOM 770 C CA . PRO A 1 99 ? 6.567 2.903 12.231 1.00 79.81 99 PRO A CA 1
ATOM 771 C C . PRO A 1 99 ? 5.713 2.394 11.061 1.00 79.81 99 PRO A C 1
ATOM 773 O O . PRO A 1 99 ? 6.146 2.439 9.909 1.00 79.81 99 PRO A O 1
ATOM 776 N N . PRO A 1 100 ? 4.490 1.915 11.328 1.00 88.06 100 PRO A N 1
ATOM 777 C CA . PRO A 1 100 ? 3.596 1.477 10.268 1.00 88.06 100 PRO A CA 1
ATOM 778 C C . PRO A 1 100 ? 3.221 2.643 9.353 1.00 88.06 100 PRO A C 1
ATOM 780 O O . PRO A 1 100 ? 2.937 3.749 9.822 1.00 88.06 100 PRO A O 1
ATOM 783 N N . VAL A 1 101 ? 3.112 2.361 8.058 1.00 90.69 101 VAL A N 1
ATOM 784 C CA . VAL A 1 101 ? 2.536 3.306 7.099 1.00 90.69 101 VAL A CA 1
ATOM 785 C C . VAL A 1 101 ? 1.116 2.870 6.781 1.00 90.69 101 VAL A C 1
ATOM 787 O O . VAL A 1 101 ? 0.878 1.718 6.422 1.00 90.69 101 VAL A O 1
ATOM 790 N N . TYR A 1 102 ? 0.162 3.782 6.940 1.00 93.69 102 TYR A N 1
ATOM 791 C CA . TYR A 1 102 ? -1.247 3.525 6.661 1.00 93.69 102 TYR A CA 1
ATOM 792 C C . TYR A 1 102 ? -1.647 4.147 5.329 1.00 93.69 102 TYR A C 1
ATOM 794 O O . TYR A 1 102 ? -1.231 5.258 5.012 1.00 93.69 102 TYR A O 1
ATOM 802 N N . SER A 1 103 ? -2.508 3.460 4.588 1.00 94.38 103 SER A N 1
ATOM 803 C CA . SER A 1 103 ? -3.128 3.979 3.370 1.00 94.38 103 SER A CA 1
ATOM 804 C C . SER A 1 103 ? -4.611 3.628 3.324 1.00 94.38 103 SER A C 1
ATOM 806 O O . SER A 1 103 ? -5.089 2.709 4.001 1.00 94.38 103 SER A O 1
ATOM 808 N N . ARG A 1 104 ? -5.366 4.397 2.546 1.00 94.44 104 ARG A N 1
ATOM 809 C CA . ARG A 1 104 ? -6.722 4.050 2.133 1.00 94.44 104 ARG A CA 1
ATOM 810 C C . ARG A 1 104 ? -6.642 3.206 0.870 1.00 94.44 104 ARG A C 1
ATOM 812 O O . ARG A 1 104 ? -5.832 3.483 -0.008 1.00 94.44 104 ARG A O 1
ATOM 819 N N . VAL A 1 105 ? -7.489 2.193 0.783 1.00 94.75 105 VAL A N 1
ATOM 820 C CA . VAL A 1 105 ? -7.548 1.302 -0.371 1.00 94.75 105 VAL A CA 1
ATOM 821 C C . VAL A 1 105 ? -8.756 1.680 -1.213 1.00 94.75 105 VAL A C 1
ATOM 823 O O . VAL A 1 105 ? -9.895 1.639 -0.747 1.00 94.75 105 VAL A O 1
ATOM 826 N N . GLU A 1 106 ? -8.497 2.057 -2.456 1.00 93.38 106 GLU A N 1
ATOM 827 C CA . GLU A 1 106 ? -9.505 2.406 -3.449 1.00 93.38 106 GLU A CA 1
ATOM 828 C C . GLU A 1 106 ? -9.590 1.257 -4.451 1.00 93.38 106 GLU A C 1
ATOM 830 O O . GLU A 1 106 ? -8.638 1.005 -5.182 1.00 93.38 106 GLU A O 1
ATOM 835 N N . ILE A 1 107 ? -10.706 0.524 -4.454 1.00 92.81 107 ILE A N 1
ATOM 836 C CA . ILE A 1 107 ? -10.944 -0.568 -5.405 1.00 92.81 107 ILE A CA 1
ATOM 837 C C . ILE A 1 107 ? -11.734 -0.011 -6.586 1.00 92.81 107 ILE A C 1
ATOM 839 O O . ILE A 1 107 ? -12.809 0.561 -6.402 1.00 92.81 107 ILE A O 1
ATOM 843 N N . GLY A 1 108 ? -11.219 -0.216 -7.791 1.00 89.56 108 GLY A N 1
ATOM 844 C CA . GLY A 1 108 ? -11.838 0.223 -9.030 1.00 89.56 108 GLY A CA 1
ATOM 845 C C . GLY A 1 108 ? -10.807 0.405 -10.135 1.00 89.56 108 GLY A C 1
ATOM 846 O O . GLY A 1 108 ? -9.616 0.583 -9.872 1.00 89.56 108 GLY A O 1
ATOM 847 N N . LEU A 1 109 ? -11.280 0.386 -11.382 1.00 87.19 109 LEU A N 1
ATOM 848 C CA . LEU A 1 109 ? -10.424 0.656 -12.530 1.00 87.19 109 LEU A CA 1
ATOM 849 C C . LEU A 1 109 ? -9.857 2.075 -12.415 1.00 87.19 109 LEU A C 1
ATOM 851 O O . LEU A 1 109 ? -10.596 3.058 -12.475 1.00 87.19 109 LEU A O 1
ATOM 855 N N . THR A 1 110 ? -8.545 2.157 -12.244 1.00 85.44 110 THR A N 1
ATOM 856 C CA . THR A 1 110 ? -7.816 3.396 -11.997 1.00 85.44 110 THR A CA 1
ATOM 857 C C . THR A 1 110 ? -6.787 3.593 -13.097 1.00 85.44 110 THR A C 1
ATOM 859 O O . THR A 1 110 ? -6.015 2.684 -13.414 1.00 85.44 110 THR A O 1
ATOM 862 N N . LEU A 1 111 ? -6.777 4.788 -13.688 1.00 85.75 111 LEU A N 1
ATOM 863 C CA . LEU A 1 111 ? -5.720 5.180 -14.611 1.00 85.75 111 LEU A CA 1
ATOM 864 C C . LEU A 1 111 ? -4.422 5.341 -13.828 1.00 85.75 111 LEU A C 1
ATOM 866 O O . LEU A 1 111 ? -4.389 6.013 -12.796 1.00 85.75 111 LEU A O 1
ATOM 870 N N . VAL A 1 112 ? -3.369 4.709 -14.325 1.00 84.31 112 VAL A N 1
ATOM 871 C CA . VAL A 1 112 ? -2.027 4.870 -13.776 1.00 84.31 112 VAL A CA 1
ATOM 872 C C . VAL A 1 112 ? -1.325 6.036 -14.476 1.00 84.31 112 VAL A C 1
ATOM 874 O O . VAL A 1 112 ? -1.708 6.3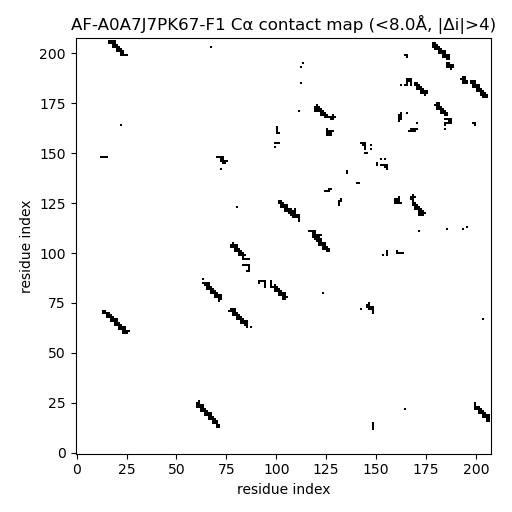94 -15.592 1.00 84.31 112 VAL A O 1
ATOM 877 N N . PRO A 1 113 ? -0.318 6.652 -13.838 1.00 82.25 113 PRO A N 1
ATOM 878 C CA . PRO A 1 113 ? 0.388 7.798 -14.403 1.00 82.25 113 PRO A CA 1
ATOM 879 C C . PRO A 1 113 ? 1.029 7.535 -15.769 1.00 82.25 113 PRO A C 1
ATOM 881 O O . PRO A 1 113 ? 1.023 8.411 -16.629 1.00 82.25 113 PRO A O 1
ATOM 884 N N . ASN A 1 114 ? 1.556 6.327 -15.976 1.00 79.19 114 ASN A N 1
ATOM 885 C CA . ASN A 1 114 ? 2.162 5.930 -17.237 1.00 79.19 114 ASN A CA 1
ATOM 886 C C . ASN A 1 114 ? 1.084 5.511 -18.250 1.00 79.19 114 ASN A C 1
ATOM 888 O O . ASN A 1 114 ? 0.386 4.519 -18.053 1.00 79.19 114 ASN A O 1
ATOM 892 N N . GLN A 1 115 ? 0.981 6.234 -19.367 1.00 75.19 115 GLN A N 1
ATOM 893 C CA . GLN A 1 115 ? -0.006 5.950 -20.417 1.00 75.19 115 GLN A CA 1
ATOM 894 C C . GLN A 1 115 ? 0.226 4.612 -21.134 1.00 75.19 115 GLN A C 1
ATOM 896 O O . GLN A 1 115 ? -0.709 4.071 -21.724 1.00 75.19 115 GLN A O 1
ATOM 901 N N . ALA A 1 116 ? 1.454 4.085 -21.104 1.00 74.31 116 ALA A N 1
ATOM 902 C CA . ALA A 1 116 ? 1.778 2.786 -21.687 1.00 74.31 116 ALA A CA 1
ATOM 903 C C . ALA A 1 116 ? 1.298 1.611 -20.818 1.00 74.31 116 ALA A C 1
ATOM 905 O O . ALA A 1 116 ? 1.171 0.490 -21.316 1.00 74.31 116 ALA A O 1
ATOM 906 N N . ASP A 1 117 ? 1.012 1.856 -19.538 1.00 77.00 117 ASP A N 1
ATOM 907 C CA . ASP A 1 117 ? 0.584 0.821 -18.610 1.00 77.00 117 ASP A CA 1
ATOM 908 C C . ASP A 1 117 ? -0.932 0.612 -18.675 1.00 77.00 117 ASP A C 1
ATOM 910 O O . ASP A 1 117 ? -1.735 1.535 -18.809 1.00 77.00 117 ASP A O 1
ATOM 914 N N . ALA A 1 118 ? -1.353 -0.643 -18.531 1.00 74.25 118 ALA A N 1
ATOM 915 C CA . ALA A 1 118 ? -2.738 -1.066 -18.736 1.00 74.25 118 ALA A CA 1
ATOM 916 C C . ALA A 1 118 ? -3.731 -0.619 -17.635 1.00 74.25 118 ALA A C 1
ATOM 918 O O . ALA A 1 118 ? -4.822 -1.187 -17.549 1.00 74.25 118 ALA A O 1
ATOM 919 N N . GLY A 1 119 ? -3.379 0.345 -16.779 1.00 85.12 119 GLY A N 1
ATOM 920 C CA . GLY A 1 119 ? -4.161 0.740 -15.602 1.00 85.12 119 GLY A CA 1
ATOM 921 C C . GLY A 1 119 ? -4.048 -0.238 -14.424 1.00 85.12 119 GLY A C 1
ATOM 922 O O . GLY A 1 119 ? -3.359 -1.257 -14.496 1.00 85.12 119 GLY A O 1
ATOM 923 N N . ALA A 1 120 ? -4.757 0.059 -13.336 1.00 91.50 120 ALA A N 1
ATOM 924 C CA . ALA A 1 120 ? -4.763 -0.726 -12.101 1.00 91.50 120 ALA A CA 1
ATOM 925 C C . ALA A 1 120 ? -6.185 -0.995 -11.591 1.00 91.50 120 ALA A C 1
ATOM 927 O O . ALA A 1 120 ? -7.114 -0.260 -11.920 1.00 91.50 120 ALA A O 1
ATOM 928 N N . ASP A 1 121 ? -6.342 -2.036 -10.772 1.00 92.56 121 ASP A N 1
ATOM 929 C CA . ASP A 1 121 ? -7.639 -2.410 -10.180 1.00 92.56 121 ASP A CA 1
ATOM 930 C C . ASP A 1 121 ? -7.789 -1.881 -8.752 1.00 92.56 121 ASP A C 1
ATOM 932 O O . ASP A 1 121 ? -8.891 -1.836 -8.199 1.00 92.56 121 ASP A O 1
ATOM 936 N N . VAL A 1 122 ? -6.664 -1.544 -8.123 1.00 94.00 122 VAL A N 1
ATOM 937 C CA . VAL A 1 122 ? -6.617 -1.028 -6.766 1.00 94.00 122 VAL A CA 1
ATOM 938 C C . VAL A 1 122 ? -5.549 0.054 -6.661 1.00 94.00 122 VAL A C 1
ATOM 940 O O . VAL A 1 122 ? -4.440 -0.108 -7.171 1.00 94.00 122 VAL A O 1
ATOM 943 N N . ALA A 1 123 ? -5.867 1.133 -5.952 1.00 94.44 123 ALA A N 1
ATOM 944 C CA . ALA A 1 123 ? -4.918 2.164 -5.558 1.00 94.44 123 ALA A CA 1
ATOM 945 C C . ALA A 1 123 ? -4.782 2.220 -4.029 1.00 94.44 123 ALA A C 1
ATOM 947 O O . ALA A 1 123 ? -5.767 2.170 -3.289 1.00 94.44 123 ALA A O 1
ATOM 948 N N . LEU A 1 124 ? -3.545 2.330 -3.554 1.00 94.69 124 LEU A N 1
ATOM 949 C CA . LEU A 1 124 ? -3.194 2.593 -2.165 1.00 94.69 124 LEU A CA 1
ATOM 950 C C . LEU A 1 124 ? -2.929 4.092 -2.029 1.00 94.69 124 LEU A C 1
ATOM 952 O O . LEU A 1 124 ? -1.849 4.559 -2.374 1.00 94.69 124 LEU A O 1
ATOM 956 N N . ALA A 1 125 ? -3.914 4.848 -1.551 1.00 93.56 125 ALA A N 1
ATOM 957 C CA . ALA A 1 125 ? -3.803 6.289 -1.351 1.00 93.56 125 ALA A CA 1
ATOM 958 C C . ALA A 1 125 ? -3.263 6.598 0.052 1.00 93.56 125 ALA A C 1
ATOM 960 O O . ALA A 1 125 ? -3.894 6.280 1.066 1.00 93.56 125 ALA A O 1
ATOM 961 N N . TYR A 1 126 ? -2.089 7.216 0.118 1.00 92.19 126 TYR A N 1
ATOM 962 C CA . TYR A 1 126 ? -1.433 7.587 1.369 1.00 92.19 126 TYR A CA 1
ATOM 963 C C . TYR A 1 126 ? -1.892 8.971 1.849 1.00 92.19 126 TYR A C 1
ATOM 965 O O . TYR A 1 126 ? -2.351 9.774 1.040 1.00 92.19 126 TYR A O 1
ATOM 973 N N . PRO A 1 127 ? -1.777 9.303 3.149 1.00 89.12 127 PRO A N 1
ATOM 974 C CA . PRO A 1 127 ? -2.232 10.587 3.684 1.00 89.12 127 PRO A CA 1
ATOM 975 C C . PRO A 1 127 ? -1.610 11.823 3.028 1.00 89.12 127 PRO A C 1
ATOM 977 O O . PRO A 1 127 ? -2.183 12.898 3.134 1.00 89.12 127 PRO A O 1
ATOM 980 N N . ALA A 1 128 ? -0.446 11.703 2.387 1.00 86.56 128 ALA A N 1
ATOM 981 C CA . ALA A 1 128 ? 0.155 12.796 1.627 1.00 86.56 128 ALA A CA 1
ATOM 982 C C . ALA A 1 128 ? -0.422 12.968 0.205 1.00 86.56 128 ALA A C 1
ATOM 984 O O . ALA A 1 128 ? -0.087 13.942 -0.465 1.00 86.56 128 ALA A O 1
ATOM 985 N N . ASP A 1 129 ? -1.290 12.065 -0.264 1.00 86.94 129 ASP A N 1
ATOM 986 C CA . ASP A 1 129 ? -1.974 12.192 -1.551 1.00 86.94 129 ASP A CA 1
ATOM 987 C C . ASP A 1 129 ? -2.878 13.439 -1.571 1.00 86.94 129 ASP A C 1
ATOM 989 O O . ASP A 1 129 ? -3.800 13.543 -0.753 1.00 86.94 129 ASP A O 1
ATOM 993 N N . PRO A 1 130 ? -2.692 14.374 -2.520 1.00 83.50 130 PRO A N 1
ATOM 994 C CA . PRO A 1 130 ? -3.489 15.598 -2.586 1.00 83.50 130 PRO A CA 1
ATOM 995 C C . PRO A 1 130 ? -4.992 15.343 -2.735 1.00 83.50 130 PRO A C 1
ATOM 997 O O . PRO A 1 130 ? -5.810 16.106 -2.213 1.00 83.50 130 PRO A O 1
ATOM 1000 N N . THR A 1 131 ? -5.374 14.281 -3.447 1.00 84.69 131 THR A N 1
ATOM 1001 C CA . THR A 1 131 ? -6.784 13.932 -3.657 1.00 84.69 131 THR A CA 1
ATOM 1002 C C . THR A 1 131 ? -7.403 13.409 -2.366 1.00 84.69 131 THR A C 1
ATOM 1004 O O . THR A 1 131 ? -8.481 13.866 -1.979 1.00 84.69 131 THR A O 1
ATOM 1007 N N . LEU A 1 132 ? -6.705 12.520 -1.654 1.00 85.00 132 LEU A N 1
ATOM 1008 C CA . LEU A 1 132 ? -7.144 12.028 -0.354 1.00 85.00 132 LEU A CA 1
ATOM 1009 C C . LEU A 1 132 ? -7.216 13.155 0.682 1.00 85.00 132 LEU A C 1
ATOM 1011 O O . LEU A 1 132 ? -8.205 13.234 1.405 1.00 85.00 132 LEU A O 1
ATOM 1015 N N . LEU A 1 133 ? -6.231 14.058 0.721 1.00 83.56 133 LEU A N 1
ATOM 1016 C CA . LEU A 1 133 ? -6.236 15.218 1.618 1.00 83.56 133 LEU A CA 1
ATOM 1017 C C . LEU A 1 133 ? -7.476 16.090 1.414 1.00 83.56 133 LEU A C 1
ATOM 1019 O O . LEU A 1 133 ? -8.159 16.421 2.382 1.00 83.56 133 LEU A O 1
ATOM 1023 N N . LYS A 1 134 ? -7.817 16.411 0.160 1.00 84.75 134 LYS A N 1
ATOM 1024 C CA . LYS A 1 134 ? -9.035 17.173 -0.160 1.00 84.75 134 LYS A CA 1
ATOM 1025 C C . LYS A 1 134 ? -10.297 16.440 0.293 1.00 84.75 134 LYS A C 1
ATOM 1027 O O . LYS A 1 134 ? -11.189 17.058 0.868 1.00 84.75 134 LYS A O 1
ATOM 1032 N N . GLN A 1 135 ? -10.370 15.127 0.074 1.00 83.62 135 GLN A N 1
ATOM 1033 C CA . GLN A 1 135 ? -11.506 14.319 0.526 1.00 83.62 135 GLN A CA 1
ATOM 1034 C C . GLN A 1 135 ? -11.616 14.282 2.054 1.00 83.62 135 GLN A C 1
ATOM 1036 O O . GLN A 1 135 ? -12.712 14.417 2.588 1.00 83.62 135 GLN A O 1
ATOM 1041 N N . GLN A 1 136 ? -10.498 14.132 2.764 1.00 83.19 136 GLN A N 1
ATOM 1042 C CA . GLN A 1 136 ? -10.463 14.122 4.226 1.00 83.19 136 GLN A CA 1
ATOM 1043 C C . GLN A 1 136 ? -10.834 15.483 4.813 1.00 83.19 136 GLN A C 1
ATOM 1045 O O . GLN A 1 136 ? -11.552 15.531 5.805 1.00 83.19 136 GLN A O 1
ATOM 1050 N N . GLN A 1 137 ? -10.406 16.582 4.190 1.00 81.06 137 GLN A N 1
ATOM 1051 C CA . GLN A 1 137 ? -10.808 17.935 4.581 1.00 81.06 137 GLN A CA 1
ATOM 1052 C C . GLN A 1 137 ? -12.304 18.172 4.352 1.00 81.06 137 GLN A C 1
ATOM 1054 O O . GLN A 1 137 ? -12.966 18.747 5.210 1.00 81.06 137 GLN A O 1
ATOM 1059 N N . ALA A 1 138 ? -12.847 17.699 3.227 1.00 79.25 138 ALA A N 1
ATOM 1060 C CA . ALA A 1 138 ? -14.262 17.853 2.901 1.00 79.25 138 ALA A CA 1
ATOM 1061 C C . ALA A 1 138 ? -15.174 16.978 3.777 1.00 79.25 138 ALA A C 1
ATOM 1063 O O . ALA A 1 138 ? -16.235 17.425 4.204 1.00 79.25 138 ALA A O 1
ATOM 1064 N N . ALA A 1 139 ? -14.772 15.733 4.046 1.00 75.38 139 ALA A N 1
ATOM 1065 C CA . ALA A 1 139 ? -15.557 14.785 4.832 1.00 75.38 139 ALA A CA 1
ATOM 1066 C C . ALA A 1 139 ? -15.298 14.890 6.345 1.00 75.38 139 ALA A C 1
ATOM 1068 O O . ALA A 1 139 ? -16.111 14.420 7.133 1.00 75.38 139 ALA A O 1
ATOM 1069 N N . GLY A 1 140 ? -14.163 15.458 6.763 1.00 66.94 140 GLY A N 1
ATOM 1070 C CA . GLY A 1 140 ? -13.723 15.492 8.161 1.00 66.94 140 GLY A CA 1
ATOM 1071 C C . GLY A 1 140 ? -13.318 14.125 8.727 1.00 66.94 140 GLY A C 1
ATOM 1072 O O . GLY A 1 140 ? -13.205 13.972 9.941 1.00 66.94 140 GLY A O 1
ATOM 1073 N N . VAL A 1 141 ? -13.121 13.115 7.875 1.00 68.56 141 VAL A N 1
ATOM 1074 C CA . VAL A 1 141 ? -12.891 11.727 8.296 1.00 68.56 141 VAL A CA 1
ATOM 1075 C C . VAL A 1 141 ? -11.477 11.293 7.921 1.00 68.56 141 VAL A C 1
ATOM 1077 O O . VAL A 1 141 ? -11.225 10.804 6.820 1.00 68.56 141 VAL A O 1
ATOM 1080 N N . ALA A 1 142 ? -10.548 11.474 8.857 1.00 83.00 142 ALA A N 1
ATOM 1081 C CA . ALA A 1 142 ? -9.229 10.850 8.820 1.00 83.00 142 ALA A CA 1
ATOM 1082 C C . ALA A 1 142 ? -9.242 9.543 9.627 1.00 83.00 142 ALA A C 1
ATOM 1084 O O . ALA A 1 142 ? -9.987 9.417 10.601 1.00 83.00 142 ALA A O 1
ATOM 1085 N N . LEU A 1 143 ? -8.399 8.582 9.234 1.00 88.56 143 LEU A N 1
ATOM 1086 C CA . LEU A 1 143 ? -8.223 7.338 9.983 1.00 88.56 143 LEU A CA 1
ATOM 1087 C C . LEU A 1 143 ? -7.734 7.667 11.400 1.00 88.56 143 LEU A C 1
ATOM 1089 O O . LEU A 1 143 ? -6.688 8.299 11.553 1.00 88.56 143 LEU A O 1
ATOM 1093 N N . SER A 1 144 ? -8.463 7.226 12.424 1.00 89.88 144 SER A N 1
ATOM 1094 C CA . SER A 1 144 ? -8.076 7.422 13.824 1.00 89.88 144 SER A CA 1
ATOM 1095 C C . SER A 1 144 ? -7.842 6.097 14.550 1.00 89.88 144 SER A C 1
ATOM 1097 O O . SER A 1 144 ? -8.006 5.010 13.995 1.00 89.88 144 SER A O 1
ATOM 1099 N N . LYS A 1 145 ? -7.433 6.174 15.820 1.00 91.00 145 LYS A N 1
ATOM 1100 C CA . LYS A 1 145 ? -7.170 5.000 16.662 1.00 91.00 145 LYS A CA 1
ATOM 1101 C C . LYS A 1 145 ? -8.411 4.113 16.829 1.00 91.00 145 LYS A C 1
ATOM 1103 O O . LYS A 1 145 ? -8.285 2.893 16.881 1.00 91.00 145 LYS A O 1
ATOM 1108 N N . GLU A 1 146 ? -9.588 4.724 16.898 1.00 90.06 146 GLU A N 1
ATOM 1109 C CA . GLU A 1 146 ? -10.882 4.059 17.076 1.00 90.06 146 GLU A CA 1
ATOM 1110 C C . GLU A 1 146 ? -11.290 3.242 15.842 1.00 90.06 146 GLU A C 1
ATOM 1112 O O . GLU A 1 146 ? -12.080 2.304 15.953 1.00 90.06 146 GLU A O 1
ATOM 1117 N N . ASP A 1 147 ? -10.732 3.568 14.675 1.00 90.94 147 ASP A N 1
ATOM 1118 C CA . ASP A 1 147 ? -10.988 2.859 13.423 1.00 90.94 147 ASP A CA 1
ATOM 1119 C C . ASP A 1 147 ? -10.164 1.575 13.275 1.00 90.94 147 ASP A C 1
ATOM 1121 O O . ASP A 1 147 ? -10.428 0.791 12.365 1.00 90.94 147 ASP A O 1
ATOM 1125 N N . LEU A 1 148 ? -9.171 1.349 14.142 1.00 92.25 148 LEU A N 1
ATOM 1126 C CA . LEU A 1 148 ? -8.247 0.226 14.013 1.00 92.25 148 LEU A CA 1
ATOM 1127 C C . LEU A 1 148 ? -8.849 -1.094 14.536 1.00 92.25 148 LEU A C 1
ATOM 1129 O O . LEU A 1 148 ? -9.637 -1.081 15.484 1.00 92.25 148 LEU A O 1
ATOM 1133 N N . PRO A 1 149 ? -8.411 -2.256 14.010 1.00 91.38 149 PRO A N 1
ATOM 1134 C CA . PRO A 1 149 ? -8.932 -3.568 14.410 1.00 91.38 149 PRO A CA 1
ATOM 1135 C C . PRO A 1 149 ? -8.754 -3.912 15.894 1.00 91.38 149 PRO A C 1
ATOM 1137 O O . PRO A 1 149 ? -9.499 -4.727 16.433 1.00 91.38 149 PRO A O 1
ATOM 1140 N N . SER A 1 150 ? -7.748 -3.340 16.567 1.00 88.81 150 SER A N 1
ATOM 1141 C CA . SER A 1 150 ? -7.574 -3.505 18.011 1.00 88.81 150 SER A CA 1
ATOM 1142 C C . SER A 1 150 ? -6.875 -2.313 18.660 1.00 88.81 150 SER A C 1
ATOM 1144 O O . SER A 1 150 ? -6.122 -1.576 18.022 1.00 88.81 150 SER A O 1
ATOM 1146 N N . SER A 1 151 ? -7.059 -2.156 19.972 1.00 87.56 151 SER A N 1
ATOM 1147 C CA . SER A 1 151 ? -6.388 -1.120 20.767 1.00 87.56 151 SER A CA 1
ATOM 1148 C C . SER A 1 151 ? -4.863 -1.280 20.814 1.00 87.56 151 SER A C 1
ATOM 1150 O O . SER A 1 151 ? -4.155 -0.298 21.044 1.00 87.56 151 SER A O 1
ATOM 1152 N N . LEU A 1 152 ? -4.345 -2.484 20.549 1.00 88.06 152 LEU A N 1
ATOM 1153 C CA . LEU A 1 152 ? -2.909 -2.765 20.478 1.00 88.06 152 LEU A CA 1
ATOM 1154 C C . LEU A 1 152 ? -2.283 -2.310 19.154 1.00 88.06 152 LEU A C 1
ATOM 1156 O O . LEU A 1 152 ? -1.061 -2.236 19.054 1.00 88.06 152 LEU A O 1
ATOM 1160 N N . TRP A 1 153 ? -3.085 -1.992 18.132 1.00 89.75 153 TRP A N 1
ATOM 1161 C CA . TRP A 1 153 ? -2.536 -1.509 16.869 1.00 89.75 153 TRP A CA 1
ATOM 1162 C C . TRP A 1 153 ? -1.915 -0.120 17.035 1.00 89.75 153 TRP A C 1
ATOM 1164 O O . TRP A 1 153 ? -2.573 0.761 17.579 1.00 89.75 153 TRP A O 1
ATOM 1174 N N . PRO A 1 154 ? -0.689 0.134 16.557 1.00 89.19 154 PRO A N 1
ATOM 1175 C CA . PRO A 1 154 ? -0.095 1.471 16.567 1.00 89.19 154 PRO A CA 1
ATOM 1176 C C . PRO A 1 154 ? -1.010 2.503 15.897 1.00 89.19 154 PRO A C 1
ATOM 1178 O O . PRO A 1 154 ? -1.555 2.245 14.827 1.00 89.19 154 PRO A O 1
ATOM 1181 N N . ALA A 1 155 ? -1.184 3.667 16.526 1.00 89.75 155 ALA A N 1
ATOM 1182 C CA . ALA A 1 155 ? -1.972 4.751 15.945 1.00 89.75 155 ALA A CA 1
ATOM 1183 C C . ALA A 1 155 ? -1.345 5.230 14.620 1.00 89.75 155 ALA A C 1
ATOM 1185 O O . ALA A 1 155 ? -0.117 5.178 14.490 1.00 89.75 155 ALA A O 1
ATOM 1186 N N . PRO A 1 156 ? -2.148 5.701 13.650 1.00 87.00 156 PRO A N 1
ATOM 1187 C CA . PRO A 1 156 ? -1.600 6.361 12.474 1.00 87.00 156 PRO A CA 1
ATOM 1188 C C . PRO A 1 156 ? -0.780 7.594 12.895 1.00 87.00 156 PRO A C 1
ATOM 1190 O O . PRO A 1 156 ? -1.161 8.286 13.847 1.00 87.00 156 PRO A O 1
ATOM 1193 N N . PRO A 1 157 ? 0.359 7.865 12.234 1.00 82.75 157 PRO A N 1
ATOM 1194 C CA . PRO A 1 157 ? 1.190 9.011 12.572 1.00 82.75 157 PRO A CA 1
ATOM 1195 C C . PRO A 1 157 ? 0.432 10.327 12.322 1.00 82.75 157 PRO A C 1
ATOM 1197 O O . PRO A 1 157 ? -0.359 10.412 11.384 1.00 82.75 157 PRO A O 1
ATOM 1200 N N . PRO A 1 158 ? 0.687 11.381 13.118 1.00 74.75 158 PRO A N 1
ATOM 1201 C CA . PRO A 1 158 ? -0.011 12.662 12.982 1.00 74.75 158 PRO A CA 1
ATOM 1202 C C . PRO A 1 158 ? 0.421 13.460 11.744 1.00 74.75 158 PRO A C 1
ATOM 1204 O O . PRO A 1 158 ? -0.265 14.396 11.342 1.00 74.75 158 PRO A O 1
ATOM 1207 N N . LYS A 1 159 ? 1.578 13.130 11.158 1.00 81.31 159 LYS A N 1
ATOM 1208 C CA . LYS A 1 159 ? 2.088 13.775 9.946 1.00 81.31 159 LYS A CA 1
ATOM 1209 C C . LYS A 1 159 ? 1.626 13.002 8.709 1.00 81.31 159 LYS A C 1
ATOM 1211 O O . LYS A 1 159 ? 1.618 11.767 8.762 1.00 81.31 159 LYS A O 1
ATOM 1216 N N . PRO A 1 160 ? 1.311 13.693 7.596 1.00 81.19 160 PRO A N 1
ATOM 1217 C CA . PRO A 1 160 ? 1.111 13.036 6.314 1.00 81.19 160 PRO A CA 1
ATOM 1218 C C . PRO A 1 160 ? 2.302 12.133 5.992 1.00 81.19 160 PRO A C 1
ATOM 1220 O O . PRO A 1 160 ? 3.454 12.514 6.200 1.00 81.19 160 PRO A O 1
ATOM 1223 N N . SER A 1 161 ? 2.007 10.922 5.535 1.00 84.38 161 SER A N 1
ATOM 1224 C CA . SER A 1 161 ? 3.005 9.937 5.127 1.00 84.38 161 SER A CA 1
ATOM 1225 C C . SER A 1 161 ? 2.832 9.624 3.650 1.00 84.38 161 SER A C 1
ATOM 1227 O O . SER A 1 161 ? 1.724 9.711 3.116 1.00 84.38 161 SER A O 1
ATOM 1229 N N . TRP A 1 162 ? 3.947 9.288 3.016 1.00 87.75 162 TRP A N 1
ATOM 1230 C CA . TRP A 1 162 ? 4.027 8.834 1.634 1.00 87.75 162 TRP A CA 1
ATOM 1231 C C . TRP A 1 162 ? 4.174 7.316 1.586 1.00 87.75 162 TRP A C 1
ATOM 1233 O O . TRP A 1 162 ? 4.437 6.679 2.612 1.00 87.75 162 TRP A O 1
ATOM 1243 N N . SER A 1 163 ? 4.052 6.752 0.386 1.00 88.81 163 SER A N 1
ATOM 1244 C CA . SER A 1 163 ? 4.471 5.381 0.126 1.00 88.81 163 SER A CA 1
ATOM 1245 C C . SER A 1 163 ? 5.911 5.176 0.599 1.00 88.81 163 SER A C 1
ATOM 1247 O O . SER A 1 163 ? 6.785 5.970 0.244 1.00 88.81 163 SER A O 1
ATOM 1249 N N . PRO A 1 164 ? 6.203 4.113 1.360 1.00 85.75 164 PRO A N 1
ATOM 1250 C CA . PRO A 1 164 ? 7.577 3.783 1.707 1.00 85.75 164 PRO A CA 1
ATOM 1251 C C . PRO A 1 164 ? 8.363 3.181 0.531 1.00 85.75 164 PRO A C 1
ATOM 1253 O O . PRO A 1 164 ? 9.571 3.015 0.653 1.00 85.75 164 PRO A O 1
ATOM 1256 N N . LEU A 1 165 ? 7.689 2.826 -0.570 1.00 85.88 165 LEU A N 1
ATOM 1257 C CA . LEU A 1 165 ? 8.310 2.241 -1.760 1.00 85.88 165 LEU A CA 1
ATOM 1258 C C . LEU A 1 165 ? 8.729 3.334 -2.746 1.00 85.88 165 LEU A C 1
ATOM 1260 O O . LEU A 1 165 ? 9.877 3.386 -3.170 1.00 85.88 165 LEU A O 1
ATOM 1264 N N . SER A 1 166 ? 7.792 4.221 -3.089 1.00 84.50 166 SER A N 1
ATOM 1265 C CA . SER A 1 166 ? 7.978 5.246 -4.124 1.00 84.50 166 SER A CA 1
ATOM 1266 C C . SER A 1 166 ? 8.144 6.662 -3.587 1.00 84.50 166 SER A C 1
ATOM 1268 O O . SER A 1 166 ? 8.391 7.576 -4.368 1.00 84.50 166 SER A O 1
ATOM 1270 N N . PHE A 1 167 ? 7.954 6.885 -2.283 1.00 84.94 167 PHE A N 1
ATOM 1271 C CA . PHE A 1 167 ? 7.851 8.226 -1.693 1.00 84.94 167 PHE A CA 1
ATOM 1272 C C . PHE A 1 167 ? 6.777 9.108 -2.354 1.00 84.94 167 PHE A C 1
ATOM 1274 O O . PHE A 1 167 ? 6.832 10.332 -2.271 1.00 84.94 167 PHE A O 1
ATOM 1281 N N . SER A 1 168 ? 5.771 8.488 -2.976 1.00 86.38 168 SER A N 1
ATOM 1282 C CA . SER A 1 168 ? 4.659 9.177 -3.628 1.00 86.38 168 SER A CA 1
ATOM 1283 C C . SER A 1 168 ? 3.368 9.097 -2.805 1.00 86.38 168 SER A C 1
ATOM 1285 O O . SER A 1 168 ? 3.287 8.429 -1.770 1.00 86.38 168 SER A O 1
ATOM 1287 N N . GLY A 1 169 ? 2.331 9.803 -3.259 1.00 87.75 169 GLY A N 1
ATOM 1288 C CA . GLY A 1 169 ? 1.004 9.750 -2.645 1.00 87.75 169 GLY A CA 1
ATOM 1289 C C . GLY A 1 169 ? 0.220 8.468 -2.947 1.00 87.75 169 GLY A C 1
ATOM 1290 O O . GLY A 1 169 ? -0.742 8.182 -2.233 1.00 87.75 169 GLY A O 1
ATOM 1291 N N . ARG A 1 170 ? 0.592 7.689 -3.974 1.00 91.06 170 ARG A N 1
ATOM 1292 C CA . ARG A 1 170 ? -0.195 6.534 -4.431 1.00 91.06 170 ARG A CA 1
ATOM 1293 C C . ARG A 1 170 ? 0.665 5.398 -4.966 1.00 91.06 170 ARG A C 1
ATOM 1295 O O . ARG A 1 170 ? 1.502 5.613 -5.834 1.00 91.06 170 ARG A O 1
ATOM 1302 N N . ASP A 1 171 ? 0.325 4.181 -4.558 1.00 93.06 171 ASP A N 1
ATOM 1303 C CA . ASP A 1 171 ? 0.789 2.966 -5.230 1.00 93.06 171 ASP A CA 1
ATOM 1304 C C . ASP A 1 171 ? -0.382 2.273 -5.921 1.00 93.06 171 ASP A C 1
ATOM 1306 O O . ASP A 1 171 ? -1.524 2.352 -5.462 1.00 93.06 171 ASP A O 1
ATOM 1310 N N . TYR A 1 172 ? -0.105 1.569 -7.010 1.00 94.12 172 TYR A N 1
ATOM 1311 C CA . TYR A 1 172 ? -1.128 0.957 -7.849 1.00 94.12 172 TYR A CA 1
ATOM 1312 C C . TYR A 1 172 ? -0.912 -0.544 -7.916 1.00 94.12 172 TYR A C 1
ATOM 1314 O O . TYR A 1 172 ? 0.225 -1.005 -7.977 1.00 94.12 172 TYR A O 1
ATOM 1322 N N . MET A 1 173 ? -1.990 -1.323 -7.910 1.00 94.56 173 MET A N 1
ATOM 1323 C CA . MET A 1 173 ? -1.900 -2.774 -8.008 1.00 94.56 173 MET A CA 1
ATOM 1324 C C . MET A 1 173 ? -3.037 -3.391 -8.817 1.00 94.56 173 MET A C 1
ATOM 1326 O O . MET A 1 173 ? -4.149 -2.868 -8.908 1.00 94.56 173 MET A O 1
ATOM 1330 N N . ARG A 1 174 ? -2.731 -4.539 -9.411 1.00 93.62 174 ARG A N 1
ATOM 1331 C CA . ARG A 1 174 ? -3.627 -5.372 -10.207 1.00 93.62 174 ARG A CA 1
ATOM 1332 C C . ARG A 1 174 ? -3.665 -6.772 -9.620 1.00 93.62 174 ARG A C 1
ATOM 1334 O O . ARG A 1 174 ? -2.646 -7.296 -9.163 1.00 93.62 174 ARG A O 1
ATOM 1341 N N . ALA A 1 175 ? -4.843 -7.383 -9.649 1.00 91.75 175 ALA A N 1
ATOM 1342 C CA . ALA A 1 175 ? -4.970 -8.789 -9.302 1.00 91.75 175 ALA A CA 1
ATOM 1343 C C . ALA A 1 175 ? -4.329 -9.639 -10.409 1.00 91.75 175 ALA A C 1
ATOM 1345 O O . ALA A 1 175 ? -4.750 -9.597 -11.563 1.00 91.75 175 ALA A O 1
ATOM 1346 N N . ALA A 1 176 ? -3.307 -10.415 -10.057 1.00 89.56 176 ALA A N 1
ATOM 1347 C CA . ALA A 1 176 ? -2.663 -11.360 -10.970 1.00 89.56 176 ALA A CA 1
ATOM 1348 C C . ALA A 1 176 ? -3.168 -12.802 -10.761 1.00 89.56 176 ALA A C 1
ATOM 1350 O O . ALA A 1 176 ? -2.969 -13.664 -11.614 1.00 89.56 176 ALA A O 1
ATOM 1351 N N . GLY A 1 177 ? -3.858 -13.063 -9.648 1.00 89.12 177 GLY A N 1
ATOM 1352 C CA . GLY A 1 177 ? -4.535 -14.323 -9.358 1.00 89.12 177 GLY A CA 1
ATOM 1353 C C . GLY A 1 177 ? -5.190 -14.315 -7.972 1.00 89.12 177 GLY A C 1
ATOM 1354 O O . GLY A 1 177 ? -5.104 -13.317 -7.251 1.00 89.12 177 GLY A O 1
ATOM 1355 N N . PRO A 1 178 ? -5.850 -15.411 -7.559 1.00 88.19 178 PRO A N 1
ATOM 1356 C CA . PRO A 1 178 ? -6.442 -15.513 -6.228 1.00 88.19 178 PRO A CA 1
ATOM 1357 C C . PRO A 1 178 ? -5.394 -15.313 -5.125 1.00 88.19 178 PRO A C 1
ATOM 1359 O O . PRO A 1 178 ? -4.473 -16.111 -4.978 1.00 88.19 178 PRO A O 1
ATOM 1362 N N . GLY A 1 179 ? -5.535 -14.235 -4.348 1.00 88.12 179 GLY A N 1
ATOM 1363 C CA . GLY A 1 179 ? -4.587 -13.893 -3.284 1.00 88.12 179 GLY A CA 1
ATOM 1364 C C . GLY A 1 179 ? -3.213 -13.432 -3.781 1.00 88.12 179 GLY A C 1
ATOM 1365 O O . GLY A 1 179 ? -2.280 -13.411 -2.982 1.00 88.12 179 GLY A O 1
ATOM 1366 N N . PHE A 1 180 ? -3.083 -13.066 -5.060 1.00 92.75 180 PHE A N 1
ATOM 1367 C CA . PHE A 1 180 ? -1.840 -12.581 -5.651 1.00 92.75 180 PHE A CA 1
ATOM 1368 C C . PHE A 1 180 ? -2.049 -11.247 -6.370 1.00 92.75 180 PHE A C 1
ATOM 1370 O O . PHE A 1 180 ? -2.897 -11.134 -7.261 1.00 92.75 180 PHE A O 1
ATOM 1377 N N . TYR A 1 181 ? -1.251 -10.249 -5.999 1.00 94.06 181 TYR A N 1
ATOM 1378 C CA . TYR A 1 181 ? -1.261 -8.926 -6.614 1.00 94.06 181 TYR A CA 1
ATOM 1379 C C . TYR A 1 181 ? 0.126 -8.568 -7.121 1.00 94.06 181 TYR A C 1
ATOM 1381 O O . TYR A 1 181 ? 1.131 -8.875 -6.482 1.00 94.06 181 TYR A O 1
ATOM 1389 N N . VAL A 1 182 ? 0.156 -7.870 -8.247 1.00 93.62 182 VAL A N 1
ATOM 1390 C CA . VAL A 1 182 ? 1.344 -7.185 -8.756 1.00 93.62 182 VAL A CA 1
ATOM 1391 C C . VAL A 1 182 ? 1.070 -5.695 -8.731 1.00 93.62 182 VAL A C 1
ATOM 1393 O O . VAL A 1 182 ? -0.045 -5.264 -9.029 1.00 93.62 182 VAL A O 1
ATOM 1396 N N . GLY A 1 183 ? 2.059 -4.912 -8.340 1.00 91.88 183 GLY A N 1
ATOM 1397 C CA . GLY A 1 183 ? 1.917 -3.482 -8.186 1.00 91.88 183 GLY A CA 1
ATOM 1398 C C . GLY A 1 183 ? 3.108 -2.709 -8.706 1.00 91.88 183 GLY A C 1
ATOM 1399 O O . GLY A 1 183 ? 4.204 -3.241 -8.878 1.00 91.88 183 GLY A O 1
ATOM 1400 N N . CYS A 1 184 ? 2.837 -1.443 -8.979 1.00 90.75 184 CYS A N 1
ATOM 1401 C CA . CYS A 1 184 ? 3.794 -0.457 -9.426 1.00 90.75 184 CYS A CA 1
ATOM 1402 C C . CYS A 1 184 ? 3.615 0.801 -8.577 1.00 90.75 184 CYS A C 1
ATOM 1404 O O . CYS A 1 184 ? 2.510 1.335 -8.430 1.00 90.75 184 CYS A O 1
ATOM 1406 N N . ALA A 1 185 ? 4.714 1.241 -7.985 1.00 90.12 185 ALA A N 1
ATOM 1407 C CA . ALA A 1 185 ? 4.802 2.430 -7.167 1.00 90.12 185 ALA A CA 1
ATOM 1408 C C . ALA A 1 185 ? 5.596 3.478 -7.963 1.00 90.12 185 ALA A C 1
ATOM 1410 O O . ALA A 1 185 ? 6.812 3.356 -8.107 1.00 90.12 185 ALA A O 1
ATOM 1411 N N . TYR A 1 186 ? 4.909 4.479 -8.520 1.00 87.50 186 TYR A N 1
ATOM 1412 C CA . TYR A 1 186 ? 5.535 5.516 -9.350 1.00 87.50 186 TYR A CA 1
ATOM 1413 C C . TYR A 1 186 ? 6.110 6.610 -8.466 1.00 87.50 186 TYR A C 1
ATOM 1415 O O . TYR A 1 186 ? 5.396 7.158 -7.623 1.00 87.50 186 TYR A O 1
ATOM 1423 N N . ARG A 1 187 ? 7.379 6.956 -8.665 1.00 84.19 187 ARG A N 1
ATOM 1424 C CA . ARG A 1 187 ? 7.992 8.056 -7.933 1.00 84.19 187 ARG A CA 1
ATOM 1425 C C . ARG A 1 187 ? 7.547 9.398 -8.498 1.00 84.19 187 ARG A C 1
ATOM 1427 O O . ARG A 1 187 ? 7.349 9.560 -9.704 1.00 84.19 187 ARG A O 1
ATOM 1434 N N . THR A 1 188 ? 7.435 10.372 -7.606 1.00 75.81 188 THR A N 1
ATOM 1435 C CA . THR A 1 188 ? 7.237 11.776 -7.960 1.00 75.81 188 THR A CA 1
ATOM 1436 C C . THR A 1 188 ? 8.449 12.609 -7.557 1.00 75.81 188 THR A C 1
ATOM 1438 O O . THR A 1 188 ? 9.088 12.319 -6.543 1.00 75.81 188 THR A O 1
ATOM 1441 N N . ASP A 1 189 ? 8.763 13.643 -8.333 1.00 74.75 189 ASP A N 1
ATOM 1442 C CA . ASP A 1 189 ? 9.722 14.678 -7.940 1.00 74.75 189 ASP A CA 1
ATOM 1443 C C . ASP A 1 189 ? 9.156 15.585 -6.821 1.00 74.75 189 ASP A C 1
ATOM 1445 O O . ASP A 1 189 ? 8.019 15.421 -6.367 1.00 74.75 189 ASP A O 1
ATOM 1449 N N . GLU A 1 190 ? 9.946 16.560 -6.359 1.00 71.25 190 GLU A N 1
ATOM 1450 C CA . GLU A 1 190 ? 9.520 17.522 -5.327 1.00 71.25 190 GLU A CA 1
ATOM 1451 C C . GLU A 1 190 ? 8.337 18.404 -5.765 1.00 71.25 190 GLU A C 1
ATOM 1453 O O . GLU A 1 190 ? 7.600 18.918 -4.923 1.00 71.25 190 GLU A O 1
ATOM 1458 N N . ALA A 1 191 ? 8.139 18.569 -7.074 1.00 68.56 191 ALA A N 1
ATOM 1459 C CA . ALA A 1 191 ? 7.026 19.308 -7.658 1.00 68.56 191 ALA A CA 1
ATOM 1460 C C . ALA A 1 191 ? 5.777 18.427 -7.876 1.00 68.56 191 ALA A C 1
ATOM 1462 O O . ALA A 1 191 ? 4.727 18.941 -8.266 1.00 68.56 191 ALA A O 1
ATOM 1463 N N . GLY A 1 192 ? 5.860 17.124 -7.586 1.00 67.00 192 GLY A N 1
ATOM 1464 C CA . GLY A 1 192 ? 4.778 16.161 -7.763 1.00 67.00 192 GLY A CA 1
ATOM 1465 C C . GLY A 1 192 ? 4.645 15.613 -9.187 1.00 67.00 192 GLY A C 1
ATOM 1466 O O . GLY A 1 192 ? 3.649 14.951 -9.479 1.00 67.00 192 GLY A O 1
ATOM 1467 N N . ASN A 1 193 ? 5.610 15.869 -10.073 1.00 73.44 193 ASN A N 1
ATOM 1468 C CA . ASN A 1 193 ? 5.630 15.295 -11.415 1.00 73.44 193 ASN A CA 1
ATOM 1469 C C . ASN A 1 193 ? 6.123 13.851 -11.360 1.00 73.44 193 ASN A C 1
ATOM 1471 O O . ASN A 1 193 ? 7.060 13.529 -10.630 1.00 73.44 193 ASN A O 1
ATOM 1475 N N . TYR A 1 194 ? 5.508 12.982 -12.156 1.00 72.56 194 TYR A N 1
ATOM 1476 C CA . TYR A 1 194 ? 5.904 11.583 -12.238 1.00 72.56 194 TYR A CA 1
ATOM 1477 C C . TYR A 1 194 ? 7.222 11.416 -12.985 1.00 72.56 194 TYR A C 1
ATOM 1479 O O . TYR A 1 194 ? 7.426 11.989 -14.053 1.00 72.56 194 TYR A O 1
ATOM 1487 N N . MET A 1 195 ? 8.086 10.576 -12.430 1.00 75.00 195 MET A N 1
ATOM 1488 C CA . MET A 1 195 ? 9.349 10.194 -13.044 1.00 75.00 195 MET A CA 1
ATOM 1489 C C . MET A 1 195 ? 9.141 8.860 -13.766 1.00 75.00 195 MET A C 1
ATOM 1491 O O . MET A 1 195 ? 9.162 7.811 -13.130 1.00 75.00 195 MET A O 1
ATOM 1495 N N . GLU A 1 196 ? 8.904 8.886 -15.083 1.00 65.19 196 GLU A N 1
ATOM 1496 C CA . GLU A 1 196 ? 8.594 7.675 -15.873 1.00 65.19 196 GLU A CA 1
ATOM 1497 C C . GLU A 1 196 ? 9.670 6.581 -15.742 1.00 65.19 196 GLU A C 1
ATOM 1499 O O . GLU A 1 196 ? 9.359 5.389 -15.729 1.00 65.19 196 GLU A O 1
ATOM 1504 N N . GLU A 1 197 ? 10.930 6.986 -15.575 1.00 69.00 197 GLU A N 1
ATOM 1505 C CA . GLU A 1 197 ? 12.078 6.086 -15.425 1.00 69.00 197 GLU A CA 1
ATOM 1506 C C . GLU A 1 197 ? 12.284 5.560 -13.991 1.00 69.00 197 GLU A C 1
ATOM 1508 O O . GLU A 1 197 ? 13.104 4.665 -13.799 1.00 69.00 197 GLU A O 1
ATOM 1513 N N . ASP A 1 198 ? 11.569 6.089 -12.988 1.00 77.12 198 ASP A N 1
ATOM 1514 C CA . ASP A 1 198 ? 11.788 5.771 -11.568 1.00 77.12 198 ASP A CA 1
ATOM 1515 C C . ASP A 1 198 ? 10.500 5.222 -10.931 1.00 77.12 198 ASP A C 1
ATOM 1517 O O . ASP A 1 198 ? 9.656 5.943 -10.388 1.00 77.12 198 ASP A O 1
ATOM 1521 N N . HIS A 1 199 ? 10.322 3.908 -11.049 1.00 82.44 199 HIS A N 1
ATOM 1522 C CA . HIS A 1 199 ? 9.197 3.175 -10.481 1.00 82.44 199 HIS A CA 1
ATOM 1523 C C . HIS A 1 199 ? 9.673 1.895 -9.792 1.00 82.44 199 HIS A C 1
ATOM 1525 O O . HIS A 1 199 ? 10.666 1.282 -10.179 1.00 82.44 199 HIS A O 1
ATOM 1531 N N . VAL A 1 200 ? 8.938 1.484 -8.760 1.00 85.81 200 VAL A N 1
ATOM 1532 C CA . VAL A 1 200 ? 9.225 0.270 -7.995 1.00 85.81 200 VAL A CA 1
ATOM 1533 C C . VAL A 1 200 ? 8.124 -0.746 -8.247 1.00 85.81 200 VAL A C 1
ATOM 1535 O O . VAL A 1 200 ? 6.964 -0.526 -7.884 1.00 85.81 200 VAL A O 1
ATOM 1538 N N . TYR A 1 201 ? 8.490 -1.880 -8.839 1.00 89.31 201 TYR A N 1
ATOM 1539 C CA . TYR A 1 201 ? 7.597 -3.026 -8.917 1.00 89.31 201 TYR A CA 1
ATOM 1540 C C . TYR A 1 201 ? 7.593 -3.795 -7.601 1.00 89.31 201 TYR A C 1
ATOM 1542 O O . TYR A 1 201 ? 8.624 -4.001 -6.952 1.00 89.31 201 TYR A O 1
ATOM 1550 N N . PHE A 1 202 ? 6.407 -4.249 -7.214 1.00 91.25 202 PHE A N 1
ATOM 1551 C CA . PHE A 1 202 ? 6.225 -5.096 -6.049 1.00 91.25 202 PHE A CA 1
ATOM 1552 C C . PHE A 1 202 ? 5.180 -6.174 -6.309 1.00 91.25 202 PHE A C 1
ATOM 1554 O O . PHE A 1 202 ? 4.293 -6.030 -7.149 1.00 91.25 202 PHE A O 1
ATOM 1561 N N . ALA A 1 203 ? 5.270 -7.270 -5.569 1.00 93.44 203 ALA A N 1
ATOM 1562 C CA . ALA A 1 203 ? 4.290 -8.343 -5.592 1.00 93.44 203 ALA A CA 1
ATOM 1563 C C . ALA A 1 203 ? 3.821 -8.643 -4.171 1.00 93.44 203 ALA A C 1
ATOM 1565 O O . ALA A 1 203 ? 4.607 -8.561 -3.230 1.00 93.44 203 ALA A O 1
ATOM 1566 N N . LEU A 1 204 ? 2.546 -9.003 -4.025 1.00 93.50 204 LEU A N 1
ATOM 1567 C CA . LEU A 1 204 ? 1.917 -9.387 -2.763 1.00 93.50 204 LEU A CA 1
ATOM 1568 C C . LEU A 1 204 ? 1.303 -10.777 -2.896 1.00 93.50 204 LEU A C 1
ATOM 1570 O O . LEU A 1 204 ? 0.514 -11.020 -3.809 1.00 93.50 204 LEU A O 1
ATOM 1574 N N . VAL A 1 205 ? 1.584 -11.655 -1.938 1.00 94.00 205 VAL A N 1
ATOM 1575 C CA . VAL A 1 205 ? 0.964 -12.980 -1.815 1.00 94.00 205 VAL A CA 1
ATOM 1576 C C . VAL A 1 205 ? 0.246 -13.065 -0.476 1.00 94.00 205 VAL A C 1
ATOM 1578 O O . VAL A 1 205 ? 0.783 -12.653 0.550 1.00 94.00 205 VAL A O 1
ATOM 1581 N N . ARG A 1 206 ? -0.976 -13.597 -0.464 1.00 91.25 206 ARG A N 1
ATOM 1582 C CA . ARG A 1 206 ? -1.741 -13.800 0.768 1.00 91.25 206 ARG A CA 1
ATOM 1583 C C . ARG A 1 206 ? -0.991 -14.748 1.708 1.00 91.25 206 ARG A C 1
ATOM 1585 O O . ARG A 1 206 ? -0.682 -15.874 1.328 1.00 91.25 206 ARG A O 1
ATOM 1592 N N . ALA A 1 207 ? -0.754 -14.301 2.939 1.00 85.06 207 ALA A N 1
ATOM 1593 C CA . ALA A 1 207 ? -0.250 -15.148 4.011 1.00 85.06 207 ALA A CA 1
ATOM 1594 C C . ALA A 1 207 ? -1.394 -16.039 4.525 1.00 85.06 207 ALA A C 1
ATOM 1596 O O . ALA A 1 207 ? -2.501 -15.536 4.763 1.00 85.06 207 ALA A O 1
ATOM 1597 N N . TYR A 1 208 ? -1.133 -17.340 4.656 1.00 71.94 208 TYR A N 1
ATOM 1598 C CA . TYR A 1 208 ? -2.069 -18.327 5.206 1.00 71.94 208 TYR A CA 1
ATOM 1599 C C . TYR A 1 208 ? -1.849 -18.524 6.703 1.00 71.94 208 TYR A C 1
ATOM 1601 O O . TYR A 1 208 ? -0.671 -18.537 7.124 1.00 71.94 208 TYR A O 1
#

Nearest PDB structures (foldseek):
  2mlh-assembly1_A  TM=1.686E-01  e=4.569E+00  Neisseria gonorrhoeae
  4kra-assembly1_B  TM=1.619E-01  e=4.829E+00  Salmonella enterica subsp. enterica serovar Typhi

pLDDT: mean 74.51, std 19.93, range [30.23, 95.38]

Secondary structure (DSSP, 8-state):
----------------EEEEEEEE--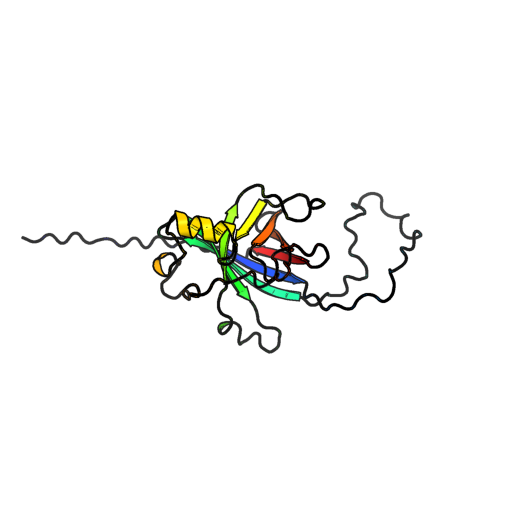-----SSPPP--GGG-SS-TTS-TT-PPPTT-S---EEEEEEEEEE-TTT--EEEEEEEPPPTTGGGGGGGSPPEEEEEEEEEE--S-TTS--EEEEEE-TT-HHHHHHHHHH-----GGGSS-TTSPPPPSS----TTTSSSEEEEEEEETTEEEEEEEEE-TTS-EEEEEEEEEEEEE--

Foldseek 3Di:
DDDDDPPPPPLPQWDKWKKKKKKADDPDPPPPDDDDDDPPPPPDDPDDDPVPDDDPVPPCRDIWMKMKMWTQFPPPRFIKIKIQTQPDPPCSVCSVVDDIFMFTKDAAFAADPDPVDPTARIKTFFQPHPVVVVVCVVVVDDRFCNRDSDVPDDTHDPDTAAPPFASARMKGWHDPDDQKIKIKAFHADPVRHTDPVDIMIMMIGTDD

Solvent-accessible surface area (backbone atoms only — not compara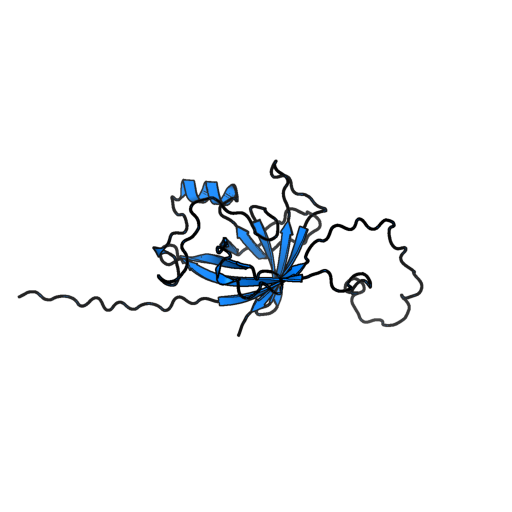ble to full-atom values): 12507 Å² total; per-residue (Å²): 138,86,81,79,80,78,78,78,80,76,74,71,80,62,70,70,49,48,23,46,30,42,30,59,46,87,74,89,66,79,71,92,60,85,80,80,81,75,79,84,75,79,83,74,78,98,84,64,72,82,86,76,60,84,55,88,80,65,65,72,64,52,68,47,44,33,37,40,35,37,32,54,26,67,85,76,65,46,46,29,34,36,40,39,60,48,45,63,83,88,47,44,85,52,31,86,73,55,78,65,44,60,28,41,50,47,80,45,87,36,86,50,93,53,85,88,53,92,47,24,44,29,36,39,40,13,59,52,15,70,68,55,41,54,50,28,68,73,68,69,62,69,88,49,60,80,25,44,82,44,89,86,54,82,62,70,67,96,61,71,40,49,38,91,83,28,64,17,31,49,34,35,27,33,80,77,48,94,58,29,36,41,31,46,19,49,20,42,52,98,88,66,48,75,40,90,90,44,64,34,48,32,38,36,38,57,60,130

Mean predicted aligned error: 12.48 Å

Sequence (208 aa):
MLMKRGSVCCVACMQVYTYEGVCEQFTYQKPANPLAVDSSMQARHPRSTPWLKPSPASMAAPQDKFKQQFFLANRTGLLHSRMLLSPPAPFSFLSFLSPPVYSRVEIGLTLVPNQADAGADVALAYPADPTLLKQQQAAGVALSKEDLPSSLWPAPPPKPSWSPLSFSGRDYMRAAGPGFYVGCAYRTDEAGNYMEEDHVYFALVRAY